Protein AF-A0A9D6N923-F1 (afdb_monomer)

Secondary structure (DSSP, 8-state):
------------------HHHHHHHHHHHHHHTT-HHHHHHHHHHHHHH--SHHHHHHHHHHHHHHHHHTT-HHHHHHHHHHHHHH-TT-HHHHHHHHHHHHHHHHHHHHHHHHHHHHHHHHHHTT-HHHHHHHHHHHHHHHHHTT--HHHHHHHHHHHHHHHHHTT-HHHHHHHHHHHHHH-TT-HHHHHHHHHHHHHHH-EEEEEETTEEEEEEEEEEEEETTEEEEEE--SSSSS-EEEEEEEPPTT--SGGGGTT-EEEEEE-EE--TTS--S---S-EEEEEEEEEEEEPSSTTEEEEEEEEEEEEESSS-EEEEEEEEEEEEEPP-PPPTT-PPP--

Sequence (343 aa):
MRVAWIILMLGLVAGCSAPPARELQEAKQDYASGDYERAASKARRALTRVEDVSQKQAAQELLADTYLKQNDYSNALTQYEELLRQEPDSRKYRSGVQQVRSALREAALREADAKLVQAESGFHAGDVGGATRLAQEALNVYQTNAAPPSKIASSQALIGQCYVDRQQFQEAEDQLRQALQNEPTNGAYQSALRNLQKIKQRRLHLEIEGHSYDIPVMRFGFSRRSVEVVASPTAGKLPYLGLRGTLPRDATGPASLENTTVALKGEPVAFGGASQKSEPTSVEGSLTLREIAPHGEAGFWDVQAEIVLKWSDGKVFREARGTLQGVADAPAESSPGDSPPRG

Nearest PDB structures (foldseek):
  3qky-assembly1_A  TM=6.730E-01  e=1.975E-05  Rhodothermus marinus DSM 4252
  3fwv-assembly2_B  TM=6.453E-01  e=3.768E-05  Homo sapiens
  5efr-assembly1_A  TM=5.627E-01  e=1.124E-04  Rhodothermus marinus
  6lys-assembly1_D  TM=5.712E-01  e=1.488E-03  Escherichia coli K-12
  8adg-assembly1_D  TM=6.295E-01  e=8.900E-03  Escherichia coli K-12

Structure (mmCIF, N/CA/C/O backbone):
data_AF-A0A9D6N923-F1
#
_entry.id   AF-A0A9D6N923-F1
#
loop_
_atom_site.group_PDB
_atom_site.id
_atom_site.type_symbol
_atom_site.label_atom_id
_atom_site.label_alt_id
_atom_site.label_comp_id
_atom_site.label_asym_id
_atom_site.label_entity_id
_atom_site.label_seq_id
_atom_site.pdbx_PDB_ins_code
_atom_site.Cartn_x
_atom_site.Cartn_y
_atom_site.Cartn_z
_atom_site.occupancy
_atom_site.B_iso_or_equiv
_atom_site.auth_seq_id
_atom_site.auth_comp_id
_atom_site.auth_asym_id
_atom_site.auth_atom_id
_atom_site.pdbx_PDB_model_num
ATOM 1 N N . MET A 1 1 ? 43.604 -11.231 -86.953 1.00 42.47 1 MET A N 1
ATOM 2 C CA . MET A 1 1 ? 43.963 -10.203 -85.952 1.00 42.47 1 MET A CA 1
ATOM 3 C C . MET A 1 1 ? 42.772 -10.020 -85.030 1.00 42.47 1 MET A C 1
ATOM 5 O O . MET A 1 1 ? 41.670 -9.823 -85.519 1.00 42.47 1 MET A O 1
ATOM 9 N N . ARG A 1 2 ? 42.980 -10.239 -83.729 1.00 43.06 2 ARG A N 1
ATOM 10 C CA . ARG A 1 2 ? 41.956 -10.251 -82.675 1.00 43.06 2 ARG A CA 1
ATOM 11 C C . ARG A 1 2 ? 41.645 -8.807 -82.263 1.00 43.06 2 ARG A C 1
ATOM 13 O O . ARG A 1 2 ? 42.569 -8.114 -81.856 1.00 43.06 2 ARG A O 1
ATOM 20 N N . VAL A 1 3 ? 40.386 -8.375 -82.344 1.00 46.00 3 VAL A N 1
ATOM 21 C CA . VAL A 1 3 ? 39.912 -7.131 -81.710 1.00 46.00 3 VAL A CA 1
ATOM 22 C C . VAL A 1 3 ? 38.966 -7.520 -80.584 1.00 46.00 3 VAL A C 1
ATOM 24 O O . VAL A 1 3 ? 38.077 -8.354 -80.750 1.00 46.00 3 VAL A O 1
ATOM 27 N N . ALA A 1 4 ? 39.292 -6.990 -79.414 1.00 49.97 4 ALA A N 1
ATOM 28 C CA . ALA A 1 4 ? 38.854 -7.424 -78.109 1.00 49.97 4 ALA A CA 1
ATOM 29 C C . ALA A 1 4 ? 37.435 -6.957 -77.776 1.00 49.97 4 ALA A C 1
ATOM 31 O O . ALA A 1 4 ? 37.050 -5.817 -78.022 1.00 49.97 4 ALA A O 1
ATOM 32 N N . TRP A 1 5 ? 36.704 -7.869 -77.148 1.00 46.00 5 TRP A N 1
ATOM 33 C CA . TRP A 1 5 ? 35.482 -7.630 -76.401 1.00 46.00 5 TRP A CA 1
ATOM 34 C C . TRP A 1 5 ? 35.780 -6.757 -75.176 1.00 46.00 5 TRP A C 1
ATOM 36 O O . TRP A 1 5 ? 36.531 -7.174 -74.297 1.00 46.00 5 TRP A O 1
ATOM 46 N N . ILE A 1 6 ? 35.166 -5.576 -75.086 1.00 58.66 6 ILE A N 1
ATOM 47 C CA . ILE A 1 6 ? 35.059 -4.828 -73.828 1.00 58.66 6 ILE A CA 1
ATOM 48 C C . ILE A 1 6 ? 33.696 -5.178 -73.232 1.00 58.66 6 ILE A C 1
ATOM 50 O O . ILE A 1 6 ? 32.664 -4.619 -73.593 1.00 58.66 6 ILE A O 1
ATOM 54 N N . ILE A 1 7 ? 33.708 -6.180 -72.355 1.00 53.97 7 ILE A N 1
ATOM 55 C CA . ILE A 1 7 ? 32.592 -6.520 -71.476 1.00 53.97 7 ILE A CA 1
ATOM 56 C C . ILE A 1 7 ? 32.570 -5.463 -70.370 1.00 53.97 7 ILE A C 1
ATOM 58 O O . ILE A 1 7 ? 33.459 -5.411 -69.521 1.00 53.97 7 ILE A O 1
ATOM 62 N N . LEU A 1 8 ? 31.551 -4.608 -70.412 1.00 52.38 8 LEU A N 1
ATOM 63 C CA . LEU A 1 8 ? 31.197 -3.658 -69.365 1.00 52.38 8 LEU A CA 1
ATOM 64 C C . LEU A 1 8 ? 30.688 -4.451 -68.147 1.00 52.38 8 LEU A C 1
ATOM 66 O O . LEU A 1 8 ? 29.505 -4.768 -68.039 1.00 52.38 8 LEU A O 1
ATOM 70 N N . MET A 1 9 ? 31.604 -4.840 -67.261 1.00 48.16 9 MET A N 1
ATOM 71 C CA . MET A 1 9 ? 31.284 -5.484 -65.988 1.00 48.16 9 MET A CA 1
ATOM 72 C C . MET A 1 9 ? 30.652 -4.458 -65.043 1.00 48.16 9 MET A C 1
ATOM 74 O O . MET A 1 9 ? 31.328 -3.604 -64.469 1.00 48.16 9 MET A O 1
ATOM 78 N N . LEU A 1 10 ? 29.333 -4.581 -64.889 1.00 51.94 10 LEU A N 1
ATOM 79 C CA . LEU A 1 10 ? 28.561 -4.091 -63.753 1.00 51.94 10 LEU A CA 1
ATOM 80 C C . LEU A 1 10 ? 29.188 -4.603 -62.443 1.00 51.94 10 LEU A C 1
ATOM 82 O O . LEU A 1 10 ? 28.955 -5.734 -62.024 1.00 51.94 10 LEU A O 1
ATOM 86 N N . GLY A 1 11 ? 29.954 -3.748 -61.772 1.00 42.84 11 GLY A N 1
ATOM 87 C CA . GLY A 1 11 ? 30.341 -3.930 -60.377 1.00 42.84 11 GLY A CA 1
ATOM 88 C C . GLY A 1 11 ? 29.246 -3.417 -59.446 1.00 42.84 11 GLY A C 1
ATOM 89 O O . GLY A 1 11 ? 29.419 -2.384 -58.806 1.00 42.84 11 GLY A O 1
ATOM 90 N N . LEU A 1 12 ? 28.115 -4.123 -59.371 1.00 46.69 12 LEU A N 1
ATOM 91 C CA . LEU A 1 12 ? 27.218 -4.030 -58.217 1.00 46.69 12 LEU A CA 1
ATOM 92 C C . LEU A 1 12 ? 27.984 -4.606 -57.024 1.00 46.69 12 LEU A C 1
ATOM 94 O O . LEU A 1 12 ? 27.948 -5.807 -56.761 1.00 46.69 12 LEU A O 1
ATOM 98 N N . VAL A 1 13 ? 28.722 -3.750 -56.316 1.00 45.78 13 VAL A N 1
ATOM 99 C CA . VAL A 1 13 ? 29.193 -4.067 -54.970 1.00 45.78 13 VAL A CA 1
ATOM 100 C C . VAL A 1 13 ? 27.932 -4.155 -54.120 1.00 45.78 13 VAL A C 1
ATOM 102 O O . VAL A 1 13 ? 27.429 -3.152 -53.620 1.00 45.78 13 VAL A O 1
ATOM 105 N N . ALA A 1 14 ? 27.376 -5.362 -54.007 1.00 44.78 14 ALA A N 1
ATOM 106 C CA . ALA A 1 14 ? 26.505 -5.706 -52.902 1.00 44.78 14 ALA A CA 1
ATOM 107 C C . ALA A 1 14 ? 27.338 -5.462 -51.644 1.00 44.78 14 ALA A C 1
ATOM 109 O O . ALA A 1 14 ? 28.195 -6.266 -51.281 1.00 44.78 14 ALA A O 1
ATOM 110 N N . GLY A 1 15 ? 27.175 -4.273 -51.065 1.00 45.09 15 GLY A N 1
ATOM 111 C CA . GLY A 1 15 ? 27.840 -3.886 -49.840 1.00 45.09 15 GLY A CA 1
ATOM 112 C C . GLY A 1 15 ? 27.455 -4.895 -48.776 1.00 45.09 15 GLY A C 1
ATOM 113 O O . GLY A 1 15 ? 26.329 -4.877 -48.282 1.00 45.09 15 GLY A O 1
ATOM 114 N N . 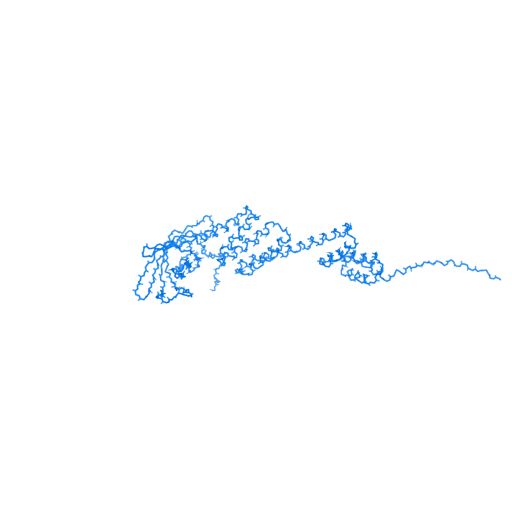CYS A 1 16 ? 28.379 -5.795 -48.447 1.00 48.56 16 CYS A N 1
ATOM 115 C CA . CYS A 1 16 ? 28.333 -6.565 -47.220 1.00 48.56 16 CYS A CA 1
ATOM 116 C C . CYS A 1 16 ? 28.318 -5.549 -46.078 1.00 48.56 16 CYS A C 1
ATOM 118 O O . CYS A 1 16 ? 29.367 -5.090 -45.633 1.00 48.56 16 CYS A O 1
ATOM 120 N N . SER A 1 17 ? 27.127 -5.144 -45.638 1.00 55.81 17 SER A N 1
ATOM 121 C CA . SER A 1 17 ? 26.972 -4.411 -44.390 1.00 55.81 17 SER A CA 1
ATOM 122 C C . SER A 1 17 ? 27.691 -5.222 -43.319 1.00 55.81 17 SER A C 1
ATOM 124 O O . SER A 1 17 ? 27.419 -6.422 -43.191 1.00 55.81 17 SER A O 1
ATOM 126 N N . ALA A 1 18 ? 28.623 -4.597 -42.599 1.00 62.09 18 ALA A N 1
ATOM 127 C CA . ALA A 1 18 ? 29.368 -5.257 -41.538 1.00 62.09 18 ALA A CA 1
ATOM 128 C C . ALA A 1 18 ? 28.393 -6.025 -40.615 1.00 62.09 18 ALA A C 1
ATOM 130 O O . ALA A 1 18 ? 27.305 -5.508 -40.334 1.00 62.09 18 ALA A O 1
ATOM 131 N N . PRO A 1 19 ? 28.744 -7.238 -40.143 1.00 73.62 19 PRO A N 1
ATOM 132 C CA . PRO A 1 19 ? 27.844 -8.089 -39.357 1.00 73.62 19 PRO A CA 1
ATOM 133 C C . PRO A 1 19 ? 27.075 -7.368 -38.226 1.00 73.62 19 PRO A C 1
ATOM 135 O O . PRO A 1 19 ? 25.877 -7.623 -38.094 1.00 73.62 19 PRO A O 1
ATOM 138 N N . PRO A 1 20 ? 27.675 -6.416 -37.475 1.00 76.38 20 PRO A N 1
ATOM 139 C CA . PRO A 1 20 ? 26.972 -5.690 -36.412 1.00 76.38 20 PRO A CA 1
ATOM 140 C C . PRO A 1 20 ? 25.856 -4.755 -36.917 1.00 76.38 20 PRO A C 1
ATOM 142 O O . PRO A 1 20 ? 24.806 -4.640 -36.286 1.00 76.38 20 PRO A O 1
ATOM 145 N N . ALA A 1 21 ? 26.035 -4.122 -38.083 1.00 83.00 21 ALA A N 1
ATOM 146 C CA . ALA A 1 21 ? 25.036 -3.223 -38.670 1.00 83.00 21 ALA A CA 1
ATOM 147 C C . ALA A 1 21 ? 23.792 -3.989 -39.148 1.00 83.00 21 ALA A C 1
ATOM 149 O O . ALA A 1 21 ? 22.665 -3.500 -39.040 1.00 83.00 21 ALA A O 1
ATOM 150 N N . ARG A 1 22 ? 23.991 -5.222 -39.630 1.00 89.25 22 ARG A N 1
ATOM 151 C CA . ARG A 1 22 ? 22.895 -6.123 -39.997 1.00 89.25 22 ARG A CA 1
ATOM 152 C C . ARG A 1 22 ? 22.084 -6.546 -38.772 1.00 89.25 22 ARG A C 1
ATOM 154 O O . ARG A 1 22 ? 20.861 -6.491 -38.827 1.00 89.25 22 ARG A O 1
ATOM 161 N N . GLU A 1 23 ? 22.739 -6.909 -37.667 1.00 91.69 23 GLU A N 1
ATOM 162 C CA . GLU A 1 23 ? 22.042 -7.281 -36.424 1.00 91.69 23 GLU A CA 1
ATOM 163 C C . GLU A 1 23 ? 21.175 -6.133 -35.887 1.00 91.69 23 GLU A C 1
ATOM 165 O O . GLU A 1 23 ? 20.037 -6.366 -35.480 1.00 91.69 23 GLU A O 1
ATOM 170 N N . LEU A 1 24 ? 21.667 -4.890 -35.947 1.00 94.44 24 LEU A N 1
ATOM 171 C CA . LEU A 1 24 ? 20.881 -3.715 -35.564 1.00 94.44 24 LEU A CA 1
ATOM 172 C C . LEU A 1 24 ? 19.671 -3.500 -36.486 1.00 94.44 24 LEU A C 1
ATOM 174 O O . LEU A 1 24 ? 18.581 -3.186 -36.012 1.00 94.44 24 LEU A O 1
ATOM 178 N N . GLN A 1 25 ? 19.831 -3.681 -37.797 1.00 94.69 25 GLN A N 1
ATOM 179 C CA . GLN A 1 25 ? 18.717 -3.546 -38.736 1.00 94.69 25 GLN A CA 1
ATOM 180 C C . GLN A 1 25 ? 17.650 -4.624 -38.514 1.00 94.69 25 GLN A C 1
ATOM 182 O O . GLN A 1 25 ? 16.456 -4.326 -38.513 1.00 94.69 25 GLN A O 1
ATOM 187 N N . GLU A 1 26 ? 18.071 -5.864 -38.278 1.00 95.50 26 GLU A N 1
ATOM 188 C CA . GLU A 1 26 ? 17.169 -6.962 -37.938 1.00 95.50 26 GLU A CA 1
ATOM 189 C C . GLU A 1 26 ? 16.465 -6.723 -36.591 1.00 95.50 26 GLU A C 1
ATOM 191 O O . GLU A 1 26 ? 15.292 -7.060 -36.454 1.00 95.50 26 GLU A O 1
ATOM 196 N N . ALA A 1 27 ? 17.136 -6.108 -35.610 1.00 97.00 27 ALA A N 1
ATOM 197 C CA . ALA A 1 27 ? 16.505 -5.705 -34.354 1.00 97.00 27 ALA A CA 1
ATOM 198 C C . ALA A 1 27 ? 15.397 -4.662 -34.580 1.00 97.00 27 ALA A C 1
ATOM 200 O O . ALA A 1 27 ? 14.325 -4.764 -33.989 1.00 97.00 27 ALA A O 1
ATOM 201 N N . LYS A 1 28 ? 15.629 -3.677 -35.462 1.00 97.31 28 LYS A N 1
ATOM 202 C CA . LYS A 1 28 ? 14.621 -2.662 -35.823 1.00 97.31 28 LYS A CA 1
ATOM 203 C C . LYS A 1 28 ? 13.409 -3.283 -36.514 1.00 97.31 28 LYS A C 1
ATOM 205 O O . LYS A 1 28 ? 12.285 -2.860 -36.264 1.00 97.31 28 LYS A O 1
ATOM 210 N N . GLN A 1 29 ? 13.633 -4.275 -37.376 1.00 97.81 29 GLN A N 1
ATOM 211 C CA . GLN A 1 29 ? 12.554 -5.015 -38.035 1.00 97.81 29 GLN A CA 1
ATOM 212 C C . GLN A 1 29 ? 11.714 -5.794 -37.025 1.00 97.81 29 GLN A C 1
ATOM 214 O O . GLN A 1 29 ? 10.491 -5.669 -37.035 1.00 97.81 29 GLN A O 1
ATOM 219 N N . ASP A 1 30 ? 12.363 -6.533 -36.122 1.00 98.12 30 ASP A N 1
ATOM 220 C CA . ASP A 1 30 ? 11.667 -7.270 -35.068 1.00 98.12 30 ASP A CA 1
ATOM 221 C C . ASP A 1 30 ? 10.855 -6.308 -34.181 1.00 98.12 30 ASP A C 1
ATOM 223 O O . ASP A 1 30 ? 9.668 -6.540 -33.955 1.00 98.12 30 ASP A O 1
ATOM 227 N N . TYR A 1 31 ? 11.436 -5.167 -33.789 1.00 98.19 31 TYR A N 1
ATOM 228 C CA . TYR A 1 31 ? 10.741 -4.126 -33.024 1.00 98.19 31 TYR A CA 1
ATOM 229 C C . TYR A 1 31 ? 9.498 -3.600 -33.752 1.00 98.19 31 TYR A C 1
ATOM 231 O O . TYR A 1 31 ? 8.422 -3.509 -33.162 1.00 98.19 31 TYR A O 1
ATOM 239 N N . ALA A 1 32 ? 9.626 -3.287 -35.045 1.00 97.81 32 ALA A N 1
ATOM 240 C CA . ALA A 1 32 ? 8.516 -2.807 -35.865 1.00 97.81 32 ALA A CA 1
ATOM 241 C C . ALA A 1 32 ? 7.410 -3.863 -36.033 1.00 97.81 32 ALA A C 1
ATOM 243 O O . ALA A 1 32 ? 6.238 -3.510 -36.137 1.00 97.81 32 ALA A O 1
ATOM 244 N N . SER A 1 33 ? 7.772 -5.149 -36.027 1.00 97.50 33 SER A N 1
ATOM 245 C CA . SER A 1 33 ? 6.818 -6.264 -36.061 1.00 97.50 33 SER A CA 1
ATOM 246 C C . SER A 1 33 ? 6.165 -6.579 -34.707 1.00 97.50 33 SER A C 1
ATOM 248 O O . SER A 1 33 ? 5.266 -7.413 -34.651 1.00 97.50 33 SER A O 1
ATOM 250 N N . GLY A 1 34 ? 6.591 -5.916 -33.624 1.00 97.56 34 GLY A N 1
ATOM 251 C CA . GLY A 1 34 ? 6.113 -6.162 -32.259 1.00 97.56 34 GLY A CA 1
ATOM 252 C C . GLY A 1 34 ? 6.808 -7.323 -31.539 1.00 97.56 34 GLY A C 1
ATOM 253 O O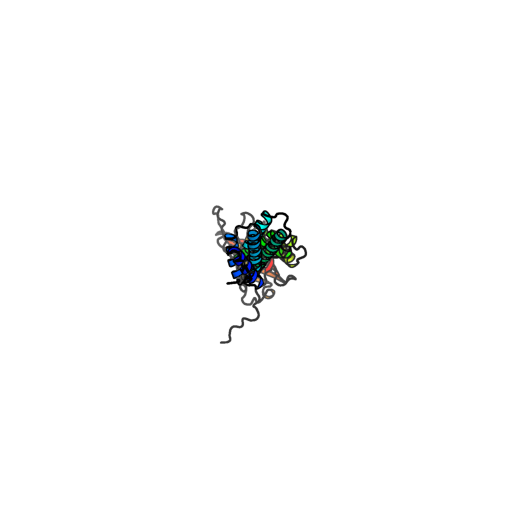 . GLY A 1 34 ? 6.467 -7.622 -30.396 1.00 97.56 34 GLY A O 1
ATOM 254 N N . ASP A 1 35 ? 7.799 -7.960 -32.165 1.00 97.81 35 ASP A N 1
ATOM 255 C CA . ASP A 1 35 ? 8.593 -9.035 -31.568 1.00 97.81 35 ASP A CA 1
ATOM 256 C C . ASP A 1 35 ? 9.704 -8.449 -30.683 1.00 97.81 35 ASP A C 1
ATOM 258 O O . ASP A 1 35 ? 10.895 -8.419 -31.016 1.00 97.81 35 ASP A O 1
ATOM 262 N N . TYR A 1 36 ? 9.284 -7.900 -29.544 1.00 98.00 36 TYR A N 1
ATOM 263 C CA . TYR A 1 36 ? 10.170 -7.167 -28.646 1.00 98.00 36 TYR A CA 1
ATOM 264 C C . TYR A 1 36 ? 11.234 -8.063 -27.995 1.00 98.00 36 TYR A C 1
ATOM 266 O O . TYR A 1 36 ? 12.344 -7.605 -27.727 1.00 98.00 36 TYR A O 1
ATOM 274 N N . GLU A 1 37 ? 10.965 -9.355 -27.794 1.00 97.12 37 GLU A N 1
ATOM 275 C CA . GLU A 1 37 ? 11.973 -10.274 -27.252 1.00 97.12 37 GLU A CA 1
ATOM 276 C C . GLU A 1 37 ? 13.146 -10.473 -28.212 1.00 97.12 37 GLU A C 1
ATOM 278 O O . GLU A 1 37 ? 14.315 -10.327 -27.817 1.00 97.12 37 GLU A O 1
ATOM 283 N N . ARG A 1 38 ? 12.862 -10.759 -29.491 1.00 97.31 38 ARG A N 1
ATOM 284 C CA . ARG A 1 38 ? 13.924 -10.913 -30.489 1.00 97.31 38 ARG A CA 1
ATOM 285 C C . ARG A 1 38 ? 14.610 -9.584 -30.777 1.00 97.31 38 ARG A C 1
ATOM 287 O O . ARG A 1 38 ? 15.843 -9.572 -30.874 1.00 97.31 38 ARG A O 1
ATOM 294 N N . ALA A 1 39 ? 13.861 -8.480 -30.799 1.00 98.12 39 ALA A N 1
ATOM 295 C CA . ALA A 1 39 ? 14.417 -7.138 -30.924 1.00 98.12 39 ALA A CA 1
ATOM 296 C C . ALA A 1 39 ? 15.440 -6.842 -29.815 1.00 98.12 39 ALA A C 1
ATOM 298 O O . ALA A 1 39 ? 16.583 -6.503 -30.120 1.00 98.12 39 ALA A O 1
ATOM 299 N N . ALA A 1 40 ? 15.094 -7.068 -28.541 1.00 97.19 40 ALA A N 1
ATOM 300 C CA . ALA A 1 40 ? 15.994 -6.834 -27.408 1.00 97.19 40 ALA A CA 1
ATOM 301 C C . ALA A 1 40 ? 17.225 -7.751 -27.457 1.00 97.19 40 ALA A C 1
ATOM 303 O O . ALA A 1 40 ? 18.351 -7.333 -27.178 1.00 97.19 40 ALA A O 1
ATOM 304 N N . SER A 1 41 ? 17.035 -9.021 -27.826 1.00 96.69 41 SER A N 1
ATOM 305 C CA . SER A 1 41 ? 18.126 -9.987 -27.998 1.00 96.69 41 SER A CA 1
ATOM 306 C C . SER A 1 41 ? 19.122 -9.546 -29.079 1.00 96.69 41 SER A C 1
ATOM 308 O O . SER A 1 41 ? 20.333 -9.540 -28.839 1.00 96.69 41 SER A O 1
ATOM 310 N N . LYS A 1 42 ? 18.632 -9.132 -30.255 1.00 96.56 42 LYS A N 1
ATOM 311 C CA . LYS A 1 42 ? 19.467 -8.642 -31.363 1.00 96.56 42 LYS A CA 1
ATOM 312 C C . LYS A 1 42 ? 20.117 -7.293 -31.047 1.00 96.56 42 LYS A C 1
ATOM 314 O O . LYS A 1 42 ? 21.312 -7.147 -31.286 1.00 96.56 42 LYS A O 1
ATOM 319 N N . ALA A 1 43 ? 19.386 -6.350 -30.450 1.00 96.06 43 ALA A N 1
ATOM 320 C CA . ALA A 1 43 ? 19.916 -5.042 -30.061 1.00 96.06 43 ALA A CA 1
ATOM 321 C C . ALA A 1 43 ? 21.055 -5.166 -29.033 1.00 96.06 43 ALA A C 1
ATOM 323 O O . ALA A 1 43 ? 22.091 -4.526 -29.195 1.00 96.06 43 ALA A O 1
ATOM 324 N N . ARG A 1 44 ? 20.932 -6.062 -28.038 1.00 95.81 44 ARG A N 1
ATOM 325 C CA . ARG A 1 44 ? 22.021 -6.370 -27.087 1.00 95.81 44 ARG A CA 1
ATOM 326 C C . ARG A 1 44 ? 23.268 -6.927 -27.772 1.00 95.81 44 ARG A C 1
ATOM 328 O O . ARG A 1 44 ? 24.373 -6.524 -27.425 1.00 95.81 44 ARG A O 1
ATOM 335 N N . ARG A 1 45 ? 23.113 -7.837 -28.743 1.00 94.38 45 ARG A N 1
ATOM 336 C CA . ARG A 1 45 ? 24.254 -8.366 -29.517 1.00 94.38 45 ARG A CA 1
ATOM 337 C C . ARG A 1 45 ? 24.904 -7.301 -30.393 1.00 94.38 45 ARG A C 1
ATOM 339 O O . ARG A 1 45 ? 26.126 -7.241 -30.454 1.00 94.38 45 ARG A O 1
ATOM 346 N N . ALA A 1 46 ? 24.103 -6.443 -31.022 1.00 92.88 46 ALA A N 1
ATOM 347 C CA . ALA A 1 46 ? 24.625 -5.321 -31.788 1.00 92.88 46 ALA A CA 1
ATOM 348 C C . ALA A 1 46 ? 25.439 -4.381 -30.882 1.00 92.88 46 ALA A C 1
ATOM 350 O O . ALA A 1 46 ? 26.566 -4.028 -31.219 1.00 92.88 46 ALA A O 1
ATOM 351 N N . LEU A 1 47 ? 24.930 -4.061 -29.687 1.00 93.06 47 LEU A N 1
ATOM 352 C CA . LEU A 1 47 ? 25.587 -3.160 -28.737 1.00 93.06 47 LEU A CA 1
ATOM 353 C C . LEU A 1 47 ? 26.984 -3.635 -28.290 1.00 93.06 47 LEU A C 1
ATOM 355 O O . LEU A 1 47 ? 27.844 -2.804 -28.009 1.00 93.06 47 LEU A O 1
ATOM 359 N N . THR A 1 48 ? 27.227 -4.950 -28.228 1.00 91.50 48 THR A N 1
ATOM 360 C CA . THR A 1 48 ? 28.537 -5.508 -27.836 1.00 91.50 48 THR A CA 1
ATOM 361 C C . THR A 1 48 ? 29.539 -5.612 -28.983 1.00 91.50 48 THR A C 1
ATOM 363 O O . THR A 1 48 ? 30.723 -5.814 -28.727 1.00 91.50 48 THR A O 1
ATOM 366 N N . ARG A 1 49 ? 29.087 -5.500 -30.237 1.00 89.62 49 ARG A N 1
ATOM 367 C CA . ARG A 1 49 ? 29.901 -5.748 -31.441 1.00 89.62 49 ARG A CA 1
ATOM 368 C C . ARG A 1 49 ? 30.116 -4.516 -32.309 1.00 89.62 49 ARG A C 1
ATOM 370 O O . ARG A 1 49 ? 31.000 -4.515 -33.158 1.00 89.62 49 ARG A O 1
ATOM 377 N N . VAL A 1 50 ? 29.274 -3.504 -32.149 1.00 88.44 50 VAL A N 1
ATOM 378 C CA . VAL A 1 50 ? 29.411 -2.225 -32.834 1.00 88.44 50 VAL A CA 1
ATOM 379 C C . VAL A 1 50 ? 30.509 -1.403 -32.154 1.00 88.44 50 VAL A C 1
ATOM 381 O O . VAL A 1 50 ? 30.433 -1.122 -30.959 1.00 88.44 50 VAL A O 1
ATOM 384 N N . GLU A 1 51 ? 31.503 -0.980 -32.934 1.00 85.94 51 GLU A N 1
ATOM 385 C CA . GLU A 1 51 ? 32.562 -0.064 -32.482 1.00 85.94 51 GLU A CA 1
ATOM 386 C C . GLU A 1 51 ? 32.208 1.409 -32.737 1.00 85.94 51 GLU A C 1
ATOM 388 O O . GLU A 1 51 ? 32.657 2.295 -32.012 1.00 85.94 51 GLU A O 1
ATOM 393 N N . ASP A 1 52 ? 31.372 1.672 -33.745 1.00 89.19 52 ASP A N 1
ATOM 394 C CA . ASP A 1 52 ? 30.938 3.021 -34.096 1.00 89.19 52 ASP A CA 1
ATOM 395 C C . ASP A 1 52 ? 30.015 3.611 -33.019 1.00 89.19 52 ASP A C 1
ATOM 397 O O . ASP A 1 52 ? 28.992 3.026 -32.653 1.00 89.19 52 ASP A O 1
ATOM 401 N N . VAL A 1 53 ? 30.363 4.800 -32.525 1.00 88.94 53 VAL A N 1
ATOM 402 C CA . VAL A 1 53 ? 29.649 5.456 -31.420 1.00 88.94 53 VAL A CA 1
ATOM 403 C C . VAL A 1 53 ? 28.188 5.727 -31.784 1.00 88.94 53 VAL A C 1
ATOM 405 O O . VAL A 1 53 ? 27.304 5.472 -30.968 1.00 88.94 53 VAL A O 1
ATOM 408 N N . SER A 1 54 ? 27.914 6.171 -33.014 1.00 88.88 54 SER A N 1
ATOM 409 C CA . SER A 1 54 ? 26.554 6.499 -33.453 1.00 88.88 54 SER A CA 1
ATOM 410 C C . SER A 1 54 ? 25.678 5.250 -33.555 1.00 88.88 54 SER A C 1
ATOM 412 O O . SER A 1 54 ? 24.543 5.229 -33.076 1.00 88.88 54 SER A O 1
ATOM 414 N N . GLN A 1 55 ? 26.209 4.162 -34.112 1.00 90.12 55 GLN A N 1
ATOM 415 C CA . GLN A 1 55 ? 25.505 2.882 -34.159 1.00 90.12 55 GLN A CA 1
ATOM 416 C C . GLN A 1 55 ? 25.318 2.273 -32.762 1.00 90.12 55 GLN A C 1
ATOM 418 O O . GLN A 1 55 ? 24.283 1.655 -32.507 1.00 90.12 55 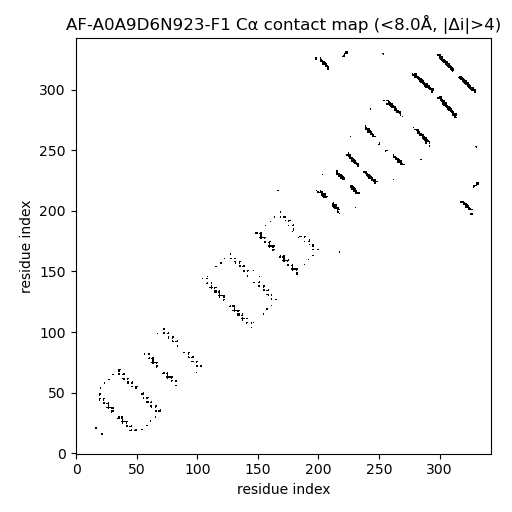GLN A O 1
ATOM 423 N N . LYS A 1 56 ? 26.278 2.462 -31.846 1.00 92.19 56 LYS A N 1
ATOM 424 C CA . LYS A 1 56 ? 26.172 2.004 -30.456 1.00 92.19 56 LYS A CA 1
ATOM 425 C C . LYS A 1 56 ? 25.046 2.739 -29.730 1.00 92.19 56 LYS A C 1
ATOM 427 O O . LYS A 1 56 ? 24.212 2.091 -29.104 1.00 92.19 56 LYS A O 1
ATOM 432 N N . GLN A 1 57 ? 24.959 4.058 -29.898 1.00 93.50 57 GLN A N 1
ATOM 433 C CA . GLN A 1 57 ? 23.843 4.863 -29.395 1.00 93.50 57 GLN A CA 1
ATOM 434 C C . GLN A 1 57 ? 22.505 4.423 -30.001 1.00 93.50 57 GLN A C 1
ATOM 436 O O . GLN A 1 57 ? 21.543 4.220 -29.268 1.00 93.50 57 GLN A O 1
ATOM 441 N N . ALA A 1 58 ? 22.444 4.183 -31.315 1.00 94.00 58 ALA A N 1
ATOM 442 C CA . ALA A 1 58 ? 21.223 3.715 -31.974 1.00 94.00 58 ALA A CA 1
ATOM 443 C C . ALA A 1 58 ? 20.777 2.320 -31.492 1.00 94.00 58 ALA A C 1
ATOM 445 O O . ALA A 1 58 ? 19.580 2.064 -31.359 1.00 94.00 58 ALA A O 1
ATOM 446 N N . ALA A 1 59 ? 21.721 1.412 -31.225 1.00 95.69 59 ALA A N 1
ATOM 447 C CA . ALA A 1 59 ? 21.430 0.106 -30.639 1.00 95.69 59 ALA A CA 1
ATOM 448 C C . ALA A 1 59 ? 20.944 0.227 -29.189 1.00 95.69 59 ALA A C 1
ATOM 450 O O . ALA A 1 59 ? 20.005 -0.465 -28.798 1.00 95.69 59 ALA A O 1
ATOM 451 N N . GLN A 1 60 ? 21.555 1.122 -28.411 1.00 96.62 60 GLN A N 1
ATOM 452 C CA . GLN A 1 60 ? 21.182 1.392 -27.028 1.00 96.62 60 GLN A CA 1
ATOM 453 C C . GLN A 1 60 ? 19.788 2.023 -26.923 1.00 96.62 60 GLN A C 1
ATOM 455 O O . GLN A 1 60 ? 18.986 1.613 -26.087 1.00 96.62 60 GLN A O 1
ATOM 460 N N . GLU A 1 61 ? 19.475 2.967 -27.808 1.00 97.12 61 GLU A N 1
ATOM 461 C CA . GLU A 1 61 ? 18.154 3.585 -27.913 1.00 97.12 61 GLU A CA 1
ATOM 462 C C . GLU A 1 61 ? 17.086 2.549 -28.255 1.00 97.12 61 GLU A C 1
ATOM 464 O O . GLU A 1 61 ? 16.096 2.426 -27.537 1.00 97.12 61 GLU A O 1
ATOM 469 N N . LEU A 1 62 ? 17.316 1.751 -29.302 1.00 97.75 62 LEU A N 1
ATOM 470 C CA . LEU A 1 62 ? 16.386 0.693 -29.682 1.00 97.75 62 LEU A CA 1
ATOM 471 C C . LEU A 1 62 ? 16.162 -0.290 -28.528 1.00 97.75 62 LEU A C 1
ATOM 473 O O . LEU A 1 62 ? 15.042 -0.745 -28.312 1.00 97.75 62 LEU A O 1
ATOM 477 N N . LEU A 1 63 ? 17.214 -0.615 -27.775 1.00 97.88 63 LEU A N 1
ATOM 478 C CA . LEU A 1 63 ? 17.114 -1.484 -26.611 1.00 97.88 63 LEU A CA 1
ATOM 479 C C . LEU A 1 63 ? 16.268 -0.849 -25.493 1.00 97.88 63 LEU A C 1
ATOM 481 O O . LEU A 1 63 ? 15.416 -1.535 -24.930 1.00 97.88 63 LEU A O 1
ATOM 485 N N . ALA A 1 64 ? 16.447 0.446 -25.215 1.00 97.88 64 ALA A N 1
ATOM 486 C CA . ALA A 1 64 ? 15.639 1.196 -24.250 1.00 97.88 64 ALA A CA 1
ATOM 487 C C . ALA A 1 64 ? 14.149 1.203 -24.635 1.00 97.88 64 ALA A C 1
ATOM 489 O O . ALA A 1 64 ? 13.293 0.835 -23.827 1.00 97.88 64 ALA A O 1
ATOM 490 N N . ASP A 1 65 ? 13.855 1.539 -25.894 1.00 97.88 65 ASP A N 1
ATOM 491 C CA . ASP A 1 65 ? 12.502 1.545 -26.455 1.00 97.88 65 ASP A CA 1
ATOM 492 C C . ASP A 1 65 ? 11.864 0.150 -26.387 1.00 97.88 65 ASP A C 1
ATOM 494 O O . ASP A 1 65 ? 10.671 0.008 -26.108 1.00 97.88 65 ASP A O 1
ATOM 498 N N . THR A 1 66 ? 12.654 -0.896 -26.644 1.00 98.19 66 THR A N 1
ATOM 499 C CA . THR A 1 66 ? 12.188 -2.285 -26.601 1.00 98.19 66 THR A CA 1
ATOM 500 C C . THR A 1 66 ? 11.832 -2.704 -25.180 1.00 98.19 66 THR A C 1
ATOM 502 O O . THR A 1 66 ? 10.738 -3.221 -24.961 1.00 98.19 66 THR A O 1
ATOM 505 N N . TYR A 1 67 ? 12.696 -2.424 -24.200 1.00 98.19 67 TYR A N 1
ATOM 506 C CA . TYR A 1 67 ? 12.401 -2.709 -22.795 1.00 98.19 67 TYR A CA 1
ATOM 507 C C . TYR A 1 67 ? 11.150 -1.980 -22.309 1.00 98.19 67 TYR A C 1
ATOM 509 O O . TYR A 1 67 ? 10.309 -2.573 -21.634 1.00 98.19 67 TYR A O 1
ATOM 517 N N . LEU A 1 68 ? 10.971 -0.722 -22.720 1.00 96.44 68 LEU A N 1
ATOM 518 C CA . LEU A 1 68 ? 9.769 0.039 -22.400 1.00 96.44 68 LEU A CA 1
ATOM 519 C C . LEU A 1 68 ? 8.504 -0.646 -22.941 1.00 96.44 68 LEU A C 1
ATOM 521 O O . LEU A 1 68 ? 7.510 -0.744 -22.225 1.00 96.44 68 LEU A O 1
ATOM 525 N N . LYS A 1 69 ? 8.537 -1.174 -24.172 1.00 96.94 69 LYS A N 1
ATOM 526 C CA . LYS A 1 69 ? 7.413 -1.929 -24.758 1.00 96.94 69 LYS A CA 1
ATOM 527 C C . LYS A 1 69 ? 7.151 -3.272 -24.076 1.00 96.94 69 LYS A C 1
ATOM 529 O O . LYS A 1 69 ? 6.015 -3.737 -24.084 1.00 96.94 69 LYS A O 1
ATOM 534 N N . GLN A 1 70 ? 8.167 -3.865 -23.458 1.00 96.56 70 GLN A N 1
ATOM 535 C CA . GLN A 1 70 ? 8.044 -5.088 -22.661 1.00 96.56 70 GLN A CA 1
ATOM 536 C C . GLN A 1 70 ? 7.566 -4.831 -21.223 1.00 96.56 70 GLN A C 1
ATOM 538 O O . GLN A 1 70 ? 7.386 -5.784 -20.470 1.00 96.56 70 GLN A O 1
ATOM 543 N N . ASN A 1 71 ? 7.343 -3.569 -20.835 1.00 95.44 71 ASN A N 1
ATOM 544 C CA . ASN A 1 71 ? 7.129 -3.138 -19.448 1.00 95.44 71 ASN A CA 1
ATOM 545 C C . ASN A 1 71 ? 8.317 -3.441 -18.514 1.00 95.44 71 ASN A C 1
ATOM 547 O O . ASN A 1 71 ? 8.171 -3.418 -17.292 1.00 95.44 71 ASN A O 1
ATOM 551 N N . ASP A 1 72 ? 9.505 -3.689 -19.070 1.00 96.38 72 ASP A N 1
ATOM 552 C CA . ASP A 1 72 ? 10.747 -3.843 -18.315 1.00 96.38 72 ASP A CA 1
ATOM 553 C C . ASP A 1 72 ? 11.326 -2.458 -18.006 1.00 96.38 72 ASP A C 1
ATOM 555 O O . ASP A 1 72 ? 12.328 -1.995 -18.560 1.00 96.38 72 ASP A O 1
ATOM 559 N N . TYR A 1 73 ? 10.609 -1.734 -17.151 1.00 96.31 73 TYR A N 1
ATOM 560 C CA . TYR A 1 73 ? 10.887 -0.330 -16.895 1.00 96.31 73 TYR A CA 1
ATOM 561 C C . TYR A 1 73 ? 12.235 -0.100 -16.209 1.00 96.31 73 TYR A C 1
ATOM 563 O O . TYR A 1 73 ? 12.843 0.948 -16.414 1.00 96.31 73 TYR A O 1
ATOM 571 N N . SER A 1 74 ? 12.719 -1.061 -15.414 1.00 95.62 74 SER A N 1
ATOM 572 C CA . SER A 1 74 ? 14.021 -0.941 -14.752 1.00 95.62 74 SER A CA 1
ATOM 573 C C . SER A 1 74 ? 15.145 -0.921 -15.786 1.00 95.62 74 SER A C 1
ATOM 575 O O . SER A 1 74 ? 15.942 0.017 -15.787 1.00 95.62 74 SER A O 1
ATOM 577 N N . ASN A 1 75 ? 15.156 -1.883 -16.717 1.00 96.62 75 ASN A N 1
ATOM 578 C CA . ASN A 1 75 ? 16.161 -1.922 -17.773 1.00 96.62 75 ASN A CA 1
ATOM 579 C C . ASN A 1 75 ? 15.997 -0.759 -18.762 1.00 96.62 75 ASN A C 1
ATOM 581 O O . ASN A 1 75 ? 16.995 -0.165 -19.171 1.00 96.62 75 ASN A O 1
ATOM 585 N N . ALA A 1 76 ? 14.762 -0.376 -19.106 1.00 98.12 76 ALA A N 1
ATOM 586 C CA . ALA A 1 76 ? 14.503 0.793 -19.948 1.00 98.12 76 ALA A CA 1
ATOM 587 C C . ALA A 1 76 ? 15.081 2.080 -19.333 1.00 98.12 76 ALA A C 1
ATOM 589 O O . ALA A 1 76 ? 15.761 2.842 -20.023 1.00 98.12 76 ALA A O 1
ATOM 590 N N . LEU A 1 77 ? 14.855 2.303 -18.031 1.00 97.94 77 LEU A N 1
ATOM 591 C CA . LEU A 1 77 ? 15.344 3.485 -17.325 1.00 97.94 77 LEU A CA 1
ATOM 592 C C . LEU A 1 77 ? 16.870 3.546 -17.348 1.00 97.94 77 LEU A C 1
ATOM 594 O O . LEU A 1 77 ? 17.419 4.589 -17.693 1.00 97.94 77 LEU A O 1
ATOM 598 N N . THR A 1 78 ? 17.546 2.430 -17.056 1.00 97.62 78 THR A N 1
ATOM 599 C CA . THR A 1 78 ? 19.012 2.352 -17.108 1.00 97.62 78 THR A CA 1
ATOM 600 C C . THR A 1 78 ? 19.545 2.769 -18.477 1.00 97.62 78 THR A C 1
ATOM 602 O O . THR A 1 78 ? 20.448 3.601 -18.553 1.00 97.62 78 THR A O 1
ATOM 605 N N . GLN A 1 79 ? 18.961 2.252 -19.564 1.00 97.88 79 GLN A N 1
ATOM 606 C CA . GLN A 1 79 ? 19.425 2.580 -20.915 1.00 97.88 79 GLN A CA 1
ATOM 607 C C . GLN A 1 79 ? 19.172 4.050 -21.282 1.00 97.88 79 GLN A C 1
ATOM 609 O O . GLN A 1 79 ? 20.071 4.710 -21.804 1.00 97.88 79 GLN A O 1
ATOM 614 N N . TYR A 1 80 ? 17.993 4.602 -20.978 1.00 98.31 80 TYR A N 1
ATOM 615 C CA . TYR A 1 80 ? 17.730 6.019 -21.251 1.00 98.31 80 TYR A CA 1
ATOM 616 C C . TYR A 1 80 ? 18.562 6.966 -20.381 1.00 98.31 80 TYR A C 1
ATOM 618 O O . TYR A 1 80 ? 18.958 8.023 -20.864 1.00 98.31 80 TYR A O 1
ATOM 626 N N . GLU A 1 81 ? 18.844 6.625 -19.122 1.00 97.75 81 GLU A N 1
ATOM 627 C CA . GLU A 1 81 ? 19.698 7.442 -18.252 1.00 97.75 81 GLU A CA 1
ATOM 628 C C . GLU A 1 81 ? 21.157 7.437 -18.722 1.00 97.75 81 GLU A C 1
ATOM 630 O O . GLU A 1 81 ? 21.829 8.466 -18.653 1.00 97.75 81 GLU A O 1
ATOM 635 N N . GLU A 1 82 ? 21.649 6.315 -19.251 1.00 96.62 82 GLU A N 1
ATOM 636 C CA . GLU A 1 82 ? 22.960 6.257 -19.897 1.00 96.62 82 GLU A CA 1
ATOM 637 C C . GLU A 1 82 ? 23.018 7.108 -21.170 1.00 96.62 82 GLU A C 1
ATOM 639 O O . GLU A 1 82 ? 23.962 7.885 -21.328 1.00 96.62 82 GLU A O 1
ATOM 644 N N . LEU A 1 83 ? 22.006 7.023 -22.038 1.00 97.00 83 LEU A N 1
ATOM 645 C CA . LEU A 1 83 ? 21.895 7.870 -23.232 1.00 97.00 83 LEU A CA 1
ATOM 646 C C . LEU A 1 83 ? 21.805 9.356 -22.867 1.00 97.00 83 LEU A C 1
ATOM 648 O O . LEU A 1 83 ? 22.474 10.194 -23.468 1.00 97.00 83 LEU A O 1
ATOM 652 N N . LEU A 1 84 ? 21.035 9.692 -21.833 1.00 97.62 84 LEU A N 1
ATOM 653 C CA . LEU A 1 84 ? 20.914 11.059 -21.340 1.00 97.62 84 LEU A CA 1
ATOM 654 C C . LEU A 1 84 ? 22.219 11.569 -20.713 1.00 97.62 84 LEU A C 1
ATOM 656 O O . LEU A 1 84 ? 22.516 12.752 -20.805 1.00 97.62 84 LEU A O 1
ATOM 660 N N . ARG A 1 85 ? 23.030 10.700 -20.101 1.00 96.94 85 ARG A N 1
ATOM 661 C CA . ARG A 1 85 ? 24.361 11.078 -19.600 1.00 96.94 85 ARG A CA 1
ATOM 662 C C . ARG A 1 85 ? 25.319 11.423 -20.741 1.00 96.94 85 ARG A C 1
ATOM 664 O O . ARG A 1 85 ? 26.156 12.304 -20.573 1.00 96.94 85 ARG A O 1
ATOM 671 N N . GLN A 1 86 ? 25.201 10.728 -21.872 1.00 94.94 86 GLN A N 1
ATOM 672 C CA . GLN A 1 86 ? 25.989 10.998 -23.078 1.00 94.94 86 GLN A CA 1
ATOM 673 C C . GLN A 1 86 ? 25.525 12.285 -23.774 1.00 94.94 86 GLN A C 1
ATOM 675 O O . GLN A 1 86 ? 26.353 13.061 -24.241 1.00 94.94 86 GLN A O 1
ATOM 680 N N . GLU A 1 87 ? 24.214 12.540 -23.792 1.00 96.1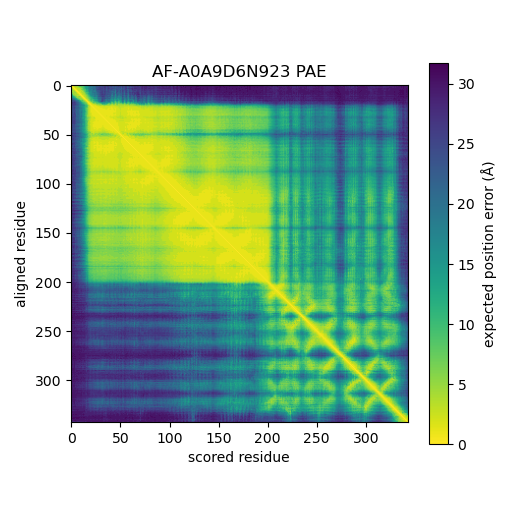2 87 GLU A N 1
ATOM 681 C CA . GLU A 1 87 ? 23.609 13.730 -24.397 1.00 96.12 87 GLU A CA 1
ATOM 682 C C . GLU A 1 87 ? 22.640 14.429 -23.423 1.00 96.12 87 GLU A C 1
ATOM 684 O O . GLU A 1 87 ? 21.417 14.296 -23.563 1.00 96.12 87 GLU A O 1
ATOM 689 N N . PRO A 1 88 ? 23.151 15.220 -22.457 1.00 96.88 88 PRO A N 1
ATOM 690 C CA . PRO A 1 88 ? 22.333 15.836 -21.402 1.00 96.88 88 PRO A CA 1
ATOM 691 C C . PRO A 1 88 ? 21.213 16.742 -21.923 1.00 96.88 88 PRO A C 1
ATOM 693 O O . PRO A 1 88 ? 20.150 16.864 -21.307 1.00 96.88 88 PRO A O 1
ATOM 696 N N . ASP A 1 89 ? 21.429 17.348 -23.091 1.00 96.69 89 ASP A N 1
ATOM 697 C CA . ASP A 1 89 ? 20.471 18.254 -23.715 1.00 96.69 89 ASP A CA 1
ATOM 698 C C . ASP A 1 89 ? 19.449 17.554 -24.621 1.00 96.69 89 ASP A C 1
ATOM 700 O O . ASP A 1 89 ? 18.491 18.191 -25.081 1.00 96.69 89 ASP A O 1
ATOM 704 N N . SER A 1 90 ? 19.559 16.236 -24.815 1.00 97.06 90 SER A N 1
ATOM 705 C CA . SER A 1 90 ? 18.633 15.474 -25.652 1.00 97.06 90 SER A CA 1
ATOM 706 C C . SER A 1 90 ? 17.220 15.489 -25.067 1.00 97.06 90 SER A C 1
ATOM 708 O O . SER A 1 90 ? 16.906 14.850 -24.059 1.00 97.06 90 SER A O 1
ATOM 710 N N . ARG A 1 91 ? 16.315 16.226 -25.726 1.00 97.00 91 ARG A N 1
ATOM 711 C CA . ARG A 1 91 ? 14.881 16.232 -25.378 1.00 97.00 91 ARG A CA 1
ATOM 712 C C . ARG A 1 91 ? 14.263 14.841 -25.504 1.00 97.00 91 ARG A C 1
ATOM 714 O O . ARG A 1 91 ? 13.387 14.499 -24.716 1.00 97.00 91 ARG A O 1
ATOM 721 N N . LYS A 1 92 ? 14.744 14.042 -26.459 1.00 95.88 92 LYS A N 1
ATOM 722 C CA . LYS A 1 92 ? 14.277 12.676 -26.698 1.00 95.88 92 LYS A CA 1
ATOM 723 C C . LYS A 1 92 ? 14.539 11.780 -25.490 1.00 95.88 92 LYS A C 1
ATOM 725 O O . LYS A 1 92 ? 13.595 11.211 -24.953 1.00 95.88 92 LYS A O 1
ATOM 730 N N . TYR A 1 93 ? 15.783 11.707 -25.015 1.00 96.56 93 TYR A N 1
ATOM 731 C CA . TYR A 1 93 ? 16.125 10.842 -23.881 1.00 96.56 93 TYR A CA 1
ATOM 732 C C . TYR A 1 93 ? 15.518 11.348 -22.572 1.00 96.56 93 TYR A C 1
ATOM 734 O O . TYR A 1 93 ? 15.031 10.544 -21.781 1.00 96.56 93 TYR A O 1
ATOM 742 N N . ARG A 1 94 ? 15.424 12.675 -22.378 1.00 97.81 94 ARG A N 1
ATOM 743 C CA . ARG A 1 94 ? 14.661 13.249 -21.253 1.00 97.81 94 ARG A CA 1
ATOM 744 C C . ARG A 1 94 ? 13.198 12.799 -21.259 1.00 97.81 94 ARG A C 1
ATOM 746 O O . ARG A 1 94 ? 12.696 12.375 -20.220 1.00 97.81 94 ARG A O 1
ATOM 753 N N . SER A 1 95 ? 12.538 12.842 -22.417 1.00 97.31 95 SER A N 1
ATOM 754 C CA . SER A 1 95 ? 11.164 12.353 -22.571 1.00 97.31 95 SER A CA 1
ATOM 755 C C . SER A 1 95 ? 11.055 10.849 -22.305 1.00 97.31 95 SER A C 1
ATOM 757 O O . SER A 1 95 ? 10.112 10.430 -21.641 1.00 97.31 95 SER A O 1
ATOM 759 N N . GLY A 1 96 ? 12.019 10.046 -22.770 1.00 96.94 96 GLY A N 1
ATOM 760 C CA . GLY A 1 96 ? 12.081 8.604 -22.499 1.00 96.94 96 GLY A CA 1
ATOM 761 C C . GLY A 1 96 ? 12.187 8.294 -21.003 1.00 96.94 96 GLY A C 1
ATOM 762 O O . GLY A 1 96 ? 11.367 7.552 -20.467 1.00 96.94 96 GLY A O 1
ATOM 763 N N . VAL A 1 97 ? 13.113 8.948 -20.289 1.00 98.06 97 VAL A N 1
ATOM 764 C CA . VAL A 1 97 ? 13.235 8.843 -18.821 1.00 98.06 97 VAL A CA 1
ATOM 765 C C . VAL A 1 97 ? 11.928 9.233 -18.126 1.00 98.06 97 VAL A C 1
ATOM 767 O O . VAL A 1 97 ? 11.470 8.522 -17.231 1.00 98.06 97 VAL A O 1
ATOM 770 N N . GLN A 1 98 ? 11.303 10.344 -18.528 1.00 97.50 98 GLN A N 1
ATOM 771 C CA . GLN A 1 98 ? 10.038 10.791 -17.940 1.00 97.50 98 GLN A CA 1
ATOM 772 C C . GLN A 1 98 ? 8.913 9.773 -18.165 1.00 97.50 98 GLN A C 1
ATOM 774 O O . GLN A 1 98 ? 8.172 9.469 -17.230 1.00 97.50 98 GLN A O 1
ATOM 779 N N . GLN A 1 99 ? 8.806 9.221 -19.375 1.00 97.12 99 GLN A N 1
ATOM 780 C CA . GLN A 1 99 ? 7.810 8.210 -19.716 1.00 97.12 99 GLN A CA 1
ATOM 781 C C . GLN A 1 99 ? 7.990 6.943 -18.874 1.00 97.12 99 GLN A C 1
ATOM 783 O O . GLN A 1 99 ? 7.025 6.454 -18.288 1.00 97.12 99 GLN A O 1
ATOM 788 N N . VAL A 1 100 ? 9.224 6.448 -18.752 1.00 97.75 100 VAL A N 1
ATOM 789 C CA . VAL A 1 100 ? 9.531 5.256 -17.949 1.00 97.75 100 VAL A CA 1
ATOM 790 C C . VAL A 1 100 ? 9.235 5.500 -16.468 1.00 97.75 100 VAL A C 1
ATOM 792 O O . VAL A 1 100 ? 8.625 4.656 -15.817 1.00 97.75 100 VAL A O 1
ATOM 795 N N . ARG A 1 101 ? 9.601 6.671 -15.927 1.00 96.31 101 ARG A N 1
ATOM 796 C CA . ARG A 1 101 ? 9.295 7.042 -14.533 1.00 96.31 101 ARG A CA 1
ATOM 797 C C . ARG A 1 101 ? 7.792 7.148 -14.273 1.00 96.31 101 ARG A C 1
ATOM 799 O O . ARG A 1 101 ? 7.342 6.713 -13.218 1.00 96.31 101 ARG A O 1
ATOM 806 N N . SER A 1 102 ? 7.017 7.674 -15.225 1.00 95.56 102 SER A N 1
ATOM 807 C CA . SER A 1 102 ? 5.549 7.680 -15.139 1.00 95.56 102 SER A CA 1
ATOM 808 C C . SER A 1 102 ? 4.997 6.258 -15.085 1.00 95.56 102 SER A C 1
ATOM 810 O O . SER A 1 102 ? 4.191 5.943 -14.216 1.00 95.56 102 SER A O 1
ATOM 812 N N . ALA A 1 103 ? 5.487 5.373 -15.953 1.00 95.62 103 ALA A N 1
ATOM 813 C CA . ALA A 1 103 ? 5.028 3.992 -16.008 1.00 95.62 103 ALA A CA 1
ATOM 814 C C . ALA A 1 103 ? 5.411 3.184 -14.749 1.00 95.62 103 ALA A C 1
ATOM 816 O O . ALA A 1 103 ? 4.587 2.428 -14.234 1.00 95.62 103 ALA A O 1
ATOM 817 N N . LEU A 1 104 ? 6.617 3.394 -14.200 1.00 95.19 104 LEU A N 1
ATOM 818 C CA . LEU A 1 104 ? 7.038 2.845 -12.902 1.00 95.19 104 LEU A CA 1
ATOM 819 C C . LEU A 1 104 ? 6.121 3.307 -11.774 1.00 95.19 104 LEU A C 1
ATOM 821 O O . LEU A 1 104 ? 5.662 2.490 -10.978 1.00 95.19 104 LEU A O 1
ATOM 825 N N . ARG A 1 105 ? 5.832 4.610 -11.730 1.00 95.62 105 ARG A N 1
ATOM 826 C CA . ARG A 1 105 ? 4.921 5.199 -10.750 1.00 95.62 105 ARG A CA 1
ATOM 827 C C . ARG A 1 105 ? 3.533 4.571 -10.848 1.00 95.62 105 ARG A C 1
ATOM 829 O O . ARG A 1 105 ? 2.985 4.143 -9.841 1.00 95.62 105 ARG A O 1
ATOM 836 N N . GLU A 1 106 ? 2.971 4.473 -12.047 1.00 95.00 106 GLU A N 1
ATOM 837 C CA . GLU A 1 106 ? 1.658 3.860 -12.272 1.00 95.00 106 GLU A CA 1
ATOM 838 C C . GLU A 1 106 ? 1.628 2.370 -11.915 1.00 95.00 106 GLU A C 1
ATOM 840 O O . GLU A 1 106 ? 0.630 1.884 -11.386 1.00 95.00 106 GLU A O 1
ATOM 845 N N . ALA A 1 107 ? 2.700 1.625 -12.196 1.00 94.44 107 ALA A N 1
ATOM 846 C CA . ALA A 1 107 ? 2.816 0.225 -11.797 1.00 94.44 107 ALA A CA 1
ATOM 847 C C . ALA A 1 107 ? 2.862 0.077 -10.268 1.00 94.44 107 ALA A C 1
ATOM 849 O O . ALA A 1 107 ? 2.119 -0.733 -9.717 1.00 94.44 107 ALA A O 1
ATOM 850 N N . ALA A 1 108 ? 3.657 0.907 -9.587 1.00 96.56 108 ALA A N 1
ATOM 851 C CA . ALA A 1 108 ? 3.742 0.918 -8.130 1.00 96.56 108 ALA A CA 1
ATOM 852 C C . ALA A 1 108 ? 2.393 1.276 -7.484 1.00 96.56 108 ALA A C 1
ATOM 854 O O . ALA A 1 108 ? 1.958 0.611 -6.546 1.00 96.56 108 ALA A O 1
ATOM 855 N N . LEU A 1 109 ? 1.692 2.284 -8.016 1.00 97.50 109 LEU A N 1
ATOM 856 C CA . LEU A 1 109 ? 0.362 2.663 -7.534 1.00 97.50 109 LEU A CA 1
ATOM 857 C C . LEU A 1 109 ? -0.666 1.540 -7.729 1.00 97.50 109 LEU A C 1
ATOM 859 O O . LEU A 1 109 ? -1.446 1.284 -6.818 1.00 97.50 109 LEU A O 1
ATOM 863 N N . ARG A 1 110 ? -0.630 0.817 -8.858 1.00 97.31 110 ARG A N 1
ATOM 864 C CA . ARG A 1 110 ? -1.496 -0.355 -9.082 1.00 97.31 110 ARG A CA 1
ATOM 865 C C . ARG A 1 110 ? -1.224 -1.489 -8.094 1.00 97.31 110 ARG A C 1
ATOM 867 O O . ARG A 1 110 ? -2.161 -2.130 -7.628 1.00 97.31 110 ARG A O 1
ATOM 874 N N . GLU A 1 111 ? 0.040 -1.743 -7.768 1.00 97.19 111 GLU A N 1
ATOM 875 C CA . GLU A 1 111 ? 0.399 -2.734 -6.749 1.00 97.19 111 GLU A CA 1
ATOM 876 C C . GLU A 1 111 ? -0.090 -2.305 -5.356 1.00 97.19 111 GLU A C 1
ATOM 878 O O . GLU A 1 111 ? -0.638 -3.119 -4.612 1.00 97.19 111 GLU A O 1
ATOM 883 N N . ALA A 1 112 ? 0.055 -1.023 -5.015 1.00 98.44 112 ALA A N 1
ATOM 884 C CA . ALA A 1 112 ? -0.457 -0.467 -3.766 1.00 98.44 112 ALA A CA 1
ATOM 885 C C . ALA A 1 112 ? -1.989 -0.552 -3.675 1.00 98.44 112 ALA A C 1
ATOM 887 O O . ALA A 1 112 ? -2.511 -0.909 -2.619 1.00 98.44 112 ALA A O 1
ATOM 888 N N . ASP A 1 113 ? -2.703 -0.308 -4.780 1.00 98.38 113 ASP A N 1
ATOM 889 C CA . ASP A 1 113 ? -4.157 -0.481 -4.862 1.00 98.38 113 ASP A CA 1
ATOM 890 C C . ASP A 1 113 ? -4.554 -1.931 -4.564 1.00 98.38 113 ASP A C 1
ATOM 892 O O . ASP A 1 113 ? -5.429 -2.176 -3.733 1.00 98.38 113 ASP A O 1
ATOM 896 N N . ALA A 1 114 ? -3.869 -2.902 -5.176 1.00 98.56 114 ALA A N 1
ATOM 897 C CA . ALA A 1 114 ? -4.122 -4.319 -4.926 1.00 98.56 114 ALA A CA 1
ATOM 898 C C . ALA A 1 114 ? -3.866 -4.707 -3.459 1.00 98.56 114 ALA A C 1
ATOM 900 O O . ALA A 1 114 ? -4.661 -5.440 -2.867 1.00 98.56 114 ALA A O 1
ATOM 901 N N . LYS A 1 115 ? -2.793 -4.184 -2.848 1.00 98.69 115 LYS A N 1
ATOM 902 C CA . LYS A 1 115 ? -2.491 -4.403 -1.425 1.00 98.69 115 LYS A CA 1
ATOM 903 C C . LYS A 1 115 ? -3.548 -3.803 -0.509 1.00 98.69 115 LYS A C 1
ATOM 905 O O . LYS A 1 115 ? -3.922 -4.454 0.460 1.00 98.69 115 LYS A O 1
ATOM 910 N N . LEU A 1 116 ? -4.041 -2.600 -0.806 1.00 98.56 116 LEU A N 1
ATOM 911 C CA . LEU A 1 116 ? -5.085 -1.967 -0.003 1.00 98.56 116 LEU A CA 1
ATOM 912 C C . LEU A 1 116 ? -6.397 -2.763 -0.074 1.00 98.56 116 LEU A C 1
ATOM 914 O O . LEU A 1 116 ? -6.973 -3.056 0.966 1.00 98.56 116 LEU A O 1
ATOM 918 N N . VAL A 1 117 ? -6.806 -3.211 -1.265 1.00 98.50 117 VAL A N 1
ATOM 919 C CA . VAL A 1 117 ? -7.986 -4.084 -1.428 1.00 98.50 117 VAL A CA 1
ATOM 920 C C . VAL A 1 117 ? -7.821 -5.393 -0.647 1.00 98.50 117 VAL A C 1
ATOM 922 O O . VAL A 1 117 ? -8.741 -5.849 0.032 1.00 98.50 117 VAL A O 1
ATOM 925 N N . GLN A 1 118 ? -6.634 -6.003 -0.700 1.00 98.38 118 GLN A N 1
ATOM 926 C CA . GLN A 1 118 ? -6.345 -7.204 0.082 1.00 98.38 118 GLN A CA 1
ATOM 927 C C . GLN A 1 118 ? -6.377 -6.924 1.592 1.00 98.38 118 GLN A C 1
ATOM 929 O O . GLN A 1 118 ? -6.866 -7.758 2.353 1.00 98.38 118 GLN A O 1
ATOM 934 N N . ALA A 1 119 ? -5.885 -5.764 2.028 1.00 98.38 119 ALA A N 1
ATOM 935 C CA . ALA A 1 119 ? -5.926 -5.344 3.421 1.00 98.38 119 ALA A CA 1
ATOM 936 C C . ALA A 1 119 ? -7.368 -5.182 3.921 1.00 98.38 119 ALA A C 1
ATOM 938 O O . ALA A 1 119 ? -7.693 -5.693 4.988 1.00 98.38 119 ALA A O 1
ATOM 939 N N . GLU A 1 120 ? -8.238 -4.534 3.142 1.00 97.56 120 GLU A N 1
ATOM 940 C CA . GLU A 1 120 ? -9.666 -4.378 3.456 1.00 97.56 120 GLU A CA 1
ATOM 941 C C . GLU A 1 120 ? -10.353 -5.742 3.589 1.00 97.56 120 GLU A C 1
ATOM 943 O O . GLU A 1 120 ? -11.028 -6.019 4.582 1.00 97.56 120 GLU A O 1
ATOM 948 N N . SER A 1 121 ? -10.113 -6.646 2.633 1.00 97.12 121 SER A N 1
ATOM 949 C CA . SER A 1 121 ? -10.642 -8.010 2.700 1.00 97.12 121 SER A CA 1
ATOM 950 C C . SER A 1 121 ? -10.117 -8.778 3.916 1.00 97.12 121 SER A C 1
ATOM 952 O O . SER A 1 121 ? -10.882 -9.507 4.547 1.00 97.12 121 SER A O 1
ATOM 954 N N . GLY A 1 122 ? -8.828 -8.641 4.239 1.00 96.19 122 GLY A N 1
ATOM 955 C CA . GLY A 1 122 ? -8.214 -9.276 5.405 1.00 96.19 122 GLY A CA 1
ATOM 956 C C . GLY A 1 122 ? -8.796 -8.752 6.714 1.00 96.19 122 GLY A C 1
ATOM 957 O O . GLY A 1 122 ? -9.123 -9.539 7.599 1.00 96.19 122 GLY A O 1
ATOM 958 N N . PHE A 1 123 ? -9.021 -7.440 6.800 1.00 95.62 123 PHE A N 1
ATOM 959 C CA . PHE A 1 123 ? -9.645 -6.798 7.951 1.00 95.62 123 PHE A CA 1
ATOM 960 C C . PHE A 1 123 ? -11.055 -7.347 8.198 1.00 95.62 123 PHE A C 1
ATOM 962 O O . PHE A 1 123 ? -11.352 -7.807 9.298 1.00 95.62 123 PHE A O 1
ATOM 969 N N . HIS A 1 124 ? -11.898 -7.406 7.162 1.00 90.56 124 HIS A N 1
ATOM 970 C CA . HIS A 1 124 ? -13.247 -7.972 7.277 1.00 90.56 124 HIS A CA 1
ATOM 971 C C . HIS A 1 124 ? -13.262 -9.474 7.600 1.00 90.56 124 HIS A C 1
ATOM 973 O O . HIS A 1 124 ? -14.219 -9.962 8.198 1.00 90.56 124 HIS A O 1
ATOM 979 N N . ALA A 1 125 ? -12.201 -10.203 7.247 1.00 90.06 125 ALA A N 1
ATOM 980 C CA . ALA A 1 125 ? -12.008 -11.601 7.627 1.00 90.06 125 ALA A CA 1
ATOM 981 C C . ALA A 1 125 ? -11.447 -11.783 9.056 1.00 90.06 125 ALA A C 1
ATOM 983 O O . ALA A 1 125 ? -11.271 -12.918 9.500 1.00 90.06 125 ALA A O 1
ATOM 984 N N . GLY A 1 126 ? -11.158 -10.694 9.776 1.00 88.69 126 GLY A N 1
ATOM 985 C CA . GLY A 1 126 ? -10.581 -10.708 11.122 1.00 88.69 126 GLY A CA 1
ATOM 986 C C . GLY A 1 126 ? -9.054 -10.843 11.169 1.00 88.69 126 GLY A C 1
ATOM 987 O O . GLY A 1 126 ? -8.485 -10.894 12.260 1.00 88.69 126 GLY A O 1
ATOM 988 N N . ASP A 1 127 ? -8.360 -10.860 10.024 1.00 94.56 127 ASP A N 1
ATOM 989 C CA . ASP A 1 127 ? -6.894 -10.801 9.956 1.00 94.56 127 ASP A CA 1
ATOM 990 C C . ASP A 1 127 ? -6.399 -9.355 10.106 1.00 94.56 127 ASP A C 1
ATOM 992 O O . ASP A 1 127 ? -5.859 -8.729 9.190 1.00 94.56 127 ASP A O 1
ATOM 996 N N . VAL A 1 128 ? -6.591 -8.805 11.305 1.00 92.38 128 VAL A N 1
ATOM 997 C CA . VAL A 1 128 ? -6.218 -7.422 11.634 1.00 92.38 128 VAL A CA 1
ATOM 998 C C . VAL A 1 128 ? -4.707 -7.198 11.484 1.00 92.38 128 VAL A C 1
ATOM 1000 O O . VAL A 1 128 ? -4.268 -6.126 11.060 1.00 92.38 128 VAL A O 1
ATOM 1003 N N . GLY A 1 129 ? -3.887 -8.210 11.791 1.00 94.69 129 GLY A N 1
ATOM 1004 C CA . GLY A 1 129 ? -2.430 -8.127 11.674 1.00 94.6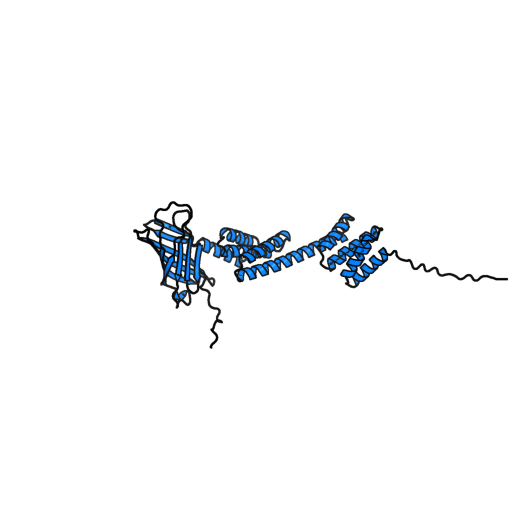9 129 GLY A CA 1
ATOM 1005 C C . GLY A 1 129 ? -1.966 -8.041 10.220 1.00 94.69 129 GLY A C 1
ATOM 1006 O O . GLY A 1 129 ? -1.176 -7.156 9.875 1.00 94.69 129 GLY A O 1
ATOM 1007 N N . GLY A 1 130 ? -2.481 -8.926 9.362 1.00 97.56 130 GLY A N 1
ATOM 1008 C CA . GLY A 1 130 ? -2.200 -8.914 7.930 1.00 97.56 130 GLY A CA 1
ATOM 1009 C C . GLY A 1 130 ? -2.717 -7.650 7.247 1.00 97.56 130 GLY A C 1
ATOM 1010 O O . GLY A 1 130 ? -1.975 -7.035 6.475 1.00 97.56 130 GLY A O 1
ATOM 1011 N N . ALA A 1 131 ? -3.927 -7.206 7.600 1.00 98.06 131 ALA A N 1
ATOM 1012 C CA . ALA A 1 131 ? -4.515 -5.965 7.106 1.00 98.06 131 ALA A CA 1
ATOM 1013 C C . ALA A 1 131 ? -3.660 -4.737 7.444 1.00 98.06 131 ALA A C 1
ATOM 1015 O O . ALA A 1 131 ? -3.308 -3.970 6.549 1.00 98.06 131 ALA A O 1
ATOM 1016 N N . THR A 1 132 ? -3.242 -4.592 8.709 1.00 98.06 132 THR A N 1
ATOM 1017 C CA . THR A 1 132 ? -2.377 -3.479 9.143 1.00 98.06 132 THR A CA 1
ATOM 1018 C C . THR A 1 132 ? -1.087 -3.420 8.320 1.00 98.06 132 THR A C 1
ATOM 1020 O O . THR A 1 132 ? -0.699 -2.354 7.844 1.00 98.06 132 THR A O 1
ATOM 1023 N N . ARG A 1 133 ? -0.426 -4.570 8.115 1.00 98.56 133 ARG A N 1
ATOM 1024 C CA . ARG A 1 133 ? 0.827 -4.647 7.350 1.00 98.56 133 ARG A CA 1
ATOM 1025 C C . ARG A 1 133 ? 0.623 -4.223 5.894 1.00 98.56 133 ARG A C 1
ATOM 1027 O O . ARG A 1 133 ? 1.362 -3.374 5.402 1.00 98.56 133 ARG A O 1
ATOM 1034 N N . LEU A 1 134 ? -0.372 -4.794 5.217 1.00 98.69 134 LEU A N 1
ATOM 1035 C CA . LEU A 1 134 ? -0.638 -4.512 3.803 1.00 98.69 134 LEU A CA 1
ATOM 1036 C C . LEU A 1 134 ? -1.072 -3.058 3.573 1.00 98.69 134 LEU A C 1
ATOM 1038 O O . LEU A 1 134 ? -0.598 -2.420 2.633 1.00 98.69 134 LEU A O 1
ATOM 1042 N N . ALA A 1 135 ? -1.907 -2.508 4.458 1.00 98.50 135 ALA A N 1
ATOM 1043 C CA . ALA A 1 135 ? -2.309 -1.106 4.407 1.00 98.50 135 ALA A CA 1
ATOM 1044 C C . ALA A 1 135 ? -1.113 -0.159 4.605 1.00 98.50 135 ALA A C 1
ATOM 1046 O O . ALA A 1 135 ? -1.003 0.846 3.903 1.00 98.50 135 ALA A O 1
ATOM 1047 N N . GLN A 1 136 ? -0.176 -0.493 5.503 1.00 98.50 136 GLN A N 1
ATOM 1048 C CA . GLN A 1 136 ? 1.047 0.290 5.704 1.00 98.50 136 GLN A CA 1
ATOM 1049 C C . GLN A 1 136 ? 1.986 0.225 4.490 1.00 98.50 136 GLN A C 1
ATOM 1051 O O . GLN A 1 136 ? 2.560 1.242 4.100 1.00 98.50 136 GLN A O 1
ATOM 1056 N N . GLU A 1 137 ? 2.136 -0.947 3.868 1.00 98.44 137 GLU A N 1
ATOM 1057 C CA . GLU A 1 137 ? 2.898 -1.089 2.622 1.00 98.44 137 GLU A CA 1
ATOM 1058 C C . GLU A 1 137 ? 2.301 -0.223 1.502 1.00 98.44 137 GLU A C 1
ATOM 1060 O O . GLU A 1 137 ? 3.041 0.495 0.826 1.00 98.44 137 GLU A O 1
ATOM 1065 N N . ALA A 1 138 ? 0.973 -0.236 1.341 1.00 98.62 138 ALA A N 1
ATOM 1066 C CA . ALA A 1 138 ? 0.280 0.611 0.373 1.00 98.62 138 ALA A CA 1
ATOM 1067 C C . ALA A 1 138 ? 0.473 2.107 0.681 1.00 98.62 138 ALA A C 1
ATOM 1069 O O . ALA A 1 138 ? 0.843 2.878 -0.206 1.00 98.62 138 ALA A O 1
ATOM 1070 N N . LEU A 1 139 ? 0.315 2.511 1.948 1.00 98.44 139 LEU A N 1
ATOM 1071 C CA . LEU A 1 139 ? 0.512 3.890 2.405 1.00 98.44 139 LEU A CA 1
ATOM 1072 C C . LEU A 1 139 ? 1.907 4.427 2.053 1.00 98.44 139 LEU A C 1
ATOM 1074 O O . LEU A 1 139 ? 2.024 5.530 1.515 1.00 98.44 139 LEU A O 1
ATOM 1078 N N . ASN A 1 140 ? 2.957 3.637 2.294 1.00 98.25 140 ASN A N 1
ATOM 1079 C CA . ASN A 1 140 ? 4.334 4.022 1.977 1.00 98.25 140 ASN A CA 1
ATOM 1080 C C . ASN A 1 140 ? 4.518 4.280 0.470 1.00 98.25 140 ASN A C 1
ATOM 1082 O O . ASN A 1 140 ? 5.174 5.247 0.064 1.00 98.25 140 ASN A O 1
ATOM 1086 N N . VAL A 1 141 ? 3.914 3.442 -0.379 1.00 98.31 141 VAL A N 1
ATOM 1087 C CA . VAL A 1 141 ? 3.956 3.627 -1.836 1.00 98.31 141 VAL A CA 1
ATOM 1088 C C . VAL A 1 141 ? 3.187 4.883 -2.242 1.00 98.31 141 VAL A C 1
ATOM 1090 O O . VAL A 1 141 ? 3.711 5.687 -3.013 1.00 98.31 141 VAL A O 1
ATOM 1093 N N . TYR A 1 142 ? 1.990 5.107 -1.695 1.00 98.25 142 TYR A N 1
ATOM 1094 C CA . TYR A 1 142 ? 1.180 6.284 -2.012 1.00 98.25 142 TYR A CA 1
ATOM 1095 C C . TYR A 1 142 ? 1.876 7.601 -1.659 1.00 98.25 142 TYR A C 1
ATOM 1097 O O . TYR A 1 142 ? 1.846 8.537 -2.461 1.00 98.25 142 TYR A O 1
ATOM 1105 N N . GLN A 1 143 ? 2.544 7.668 -0.505 1.00 96.31 143 GLN A N 1
ATOM 1106 C CA . GLN A 1 143 ? 3.286 8.855 -0.072 1.00 96.31 143 GLN A CA 1
ATOM 1107 C C . GLN A 1 143 ? 4.500 9.134 -0.968 1.00 96.31 143 GLN A C 1
ATOM 1109 O O . GLN A 1 143 ? 4.710 10.268 -1.395 1.00 96.31 143 GLN A O 1
ATOM 1114 N N . THR A 1 144 ? 5.277 8.100 -1.301 1.00 96.25 144 THR A N 1
ATOM 1115 C CA . THR A 1 144 ? 6.484 8.246 -2.138 1.00 96.25 144 THR A CA 1
ATOM 1116 C C . THR A 1 144 ? 6.170 8.524 -3.608 1.00 96.25 144 THR A C 1
ATOM 1118 O O . THR A 1 144 ? 6.972 9.141 -4.305 1.00 96.25 144 THR A O 1
ATOM 1121 N N . ASN A 1 145 ? 4.986 8.125 -4.078 1.00 95.56 145 ASN A N 1
ATOM 1122 C CA . ASN A 1 145 ? 4.538 8.292 -5.459 1.00 95.56 145 ASN A CA 1
ATOM 1123 C C . ASN A 1 145 ? 3.468 9.383 -5.615 1.00 95.56 145 ASN A C 1
ATOM 1125 O O . ASN A 1 145 ? 2.750 9.380 -6.616 1.00 95.56 145 ASN A O 1
ATOM 1129 N N . ALA A 1 146 ? 3.350 10.307 -4.652 1.00 91.44 146 ALA A N 1
ATOM 1130 C CA . ALA A 1 146 ? 2.427 11.448 -4.679 1.00 91.44 146 ALA A CA 1
ATOM 1131 C C . ALA A 1 146 ? 1.014 11.071 -5.174 1.00 91.44 146 ALA A C 1
ATOM 1133 O O . ALA A 1 146 ? 0.482 11.676 -6.109 1.00 91.44 146 ALA A O 1
ATOM 1134 N N . ALA A 1 147 ? 0.454 9.993 -4.624 1.00 95.44 147 ALA A N 1
ATOM 1135 C CA . ALA A 1 147 ? -0.892 9.539 -4.950 1.00 95.44 147 ALA A CA 1
ATOM 1136 C C . ALA A 1 147 ? -1.949 10.584 -4.534 1.00 95.44 147 ALA A C 1
ATOM 1138 O O . ALA A 1 147 ? -1.649 11.479 -3.738 1.00 95.44 147 ALA A O 1
ATOM 1139 N N . PRO A 1 148 ? -3.196 10.474 -5.028 1.00 96.12 148 PRO A N 1
ATOM 1140 C CA . PRO A 1 148 ? -4.286 11.316 -4.550 1.00 96.12 148 PRO A CA 1
ATOM 1141 C C . PRO A 1 148 ? -4.439 11.238 -3.017 1.00 96.12 148 PRO A C 1
ATOM 1143 O O . PRO A 1 148 ? -4.341 10.133 -2.469 1.00 96.12 148 PRO A O 1
ATOM 1146 N N . PRO A 1 149 ? -4.734 12.360 -2.325 1.00 96.81 149 PRO A N 1
ATOM 1147 C CA . PRO A 1 149 ? -4.939 12.377 -0.873 1.00 96.81 149 PRO A CA 1
ATOM 1148 C C . PRO A 1 149 ? -5.943 11.328 -0.383 1.00 96.81 149 PRO A C 1
ATOM 1150 O O . PRO A 1 149 ? -5.718 10.704 0.650 1.00 96.81 149 PRO A O 1
ATOM 1153 N N . SER A 1 150 ? -6.978 11.035 -1.175 1.00 97.19 150 SER A N 1
ATOM 1154 C CA . SER A 1 150 ? -7.973 9.996 -0.889 1.00 97.19 150 SER A CA 1
ATOM 1155 C C . SER A 1 150 ? -7.377 8.601 -0.667 1.00 97.19 150 SER A C 1
ATOM 1157 O O . SER A 1 150 ? -7.833 7.873 0.216 1.00 97.19 150 SER A O 1
ATOM 1159 N N . LYS A 1 151 ? -6.337 8.214 -1.418 1.00 97.69 151 LYS A N 1
ATOM 1160 C CA . LYS A 1 151 ? -5.673 6.901 -1.293 1.00 97.69 151 LYS A CA 1
ATOM 1161 C C . LYS A 1 151 ? -4.828 6.808 -0.025 1.00 97.69 151 LYS A C 1
ATOM 1163 O O . LYS A 1 151 ? -4.859 5.793 0.677 1.00 97.69 151 LYS A O 1
ATOM 1168 N N . ILE A 1 152 ? -4.130 7.896 0.297 1.00 98.19 152 ILE A N 1
ATOM 1169 C CA . ILE A 1 152 ? -3.375 8.047 1.547 1.00 98.19 152 ILE A CA 1
ATOM 1170 C C . ILE A 1 152 ? -4.345 7.969 2.733 1.00 98.19 152 ILE A C 1
ATOM 1172 O O . ILE A 1 152 ? -4.143 7.161 3.639 1.00 98.19 152 ILE A O 1
ATOM 1176 N N . ALA A 1 153 ? -5.442 8.730 2.674 1.00 98.19 153 ALA A N 1
ATOM 1177 C CA . ALA A 1 153 ? -6.465 8.770 3.711 1.00 98.19 153 ALA A CA 1
ATOM 1178 C C . ALA A 1 153 ? -7.134 7.409 3.936 1.00 98.19 153 ALA A C 1
ATOM 1180 O O . ALA A 1 153 ? -7.305 6.999 5.078 1.00 98.19 153 ALA A O 1
ATOM 1181 N N . SER A 1 154 ? -7.468 6.686 2.861 1.00 98.12 154 SER A N 1
ATOM 1182 C CA . SER A 1 154 ? -8.095 5.355 2.951 1.00 98.12 154 SER A CA 1
ATOM 1183 C C . SER A 1 154 ? -7.187 4.352 3.661 1.00 98.12 154 SER A C 1
ATOM 1185 O O . SER A 1 154 ? -7.628 3.630 4.552 1.00 98.12 154 SER A O 1
ATOM 1187 N N . SER A 1 155 ? -5.891 4.366 3.336 1.00 98.38 155 SER A N 1
ATOM 1188 C CA . SER A 1 155 ? -4.908 3.495 3.991 1.00 98.38 155 SER A CA 1
ATOM 1189 C C . SER A 1 155 ? -4.763 3.833 5.479 1.00 98.38 155 SER A C 1
ATOM 1191 O O . SER A 1 155 ? -4.781 2.938 6.319 1.00 98.38 155 SER A O 1
ATOM 1193 N N . GLN A 1 156 ? -4.679 5.123 5.820 1.00 98.50 156 GLN A N 1
ATOM 1194 C CA . GLN A 1 156 ? -4.616 5.589 7.211 1.00 98.50 156 GLN A CA 1
ATOM 1195 C C . GLN A 1 156 ? -5.878 5.230 7.996 1.00 98.50 156 GLN A C 1
ATOM 1197 O O . GLN A 1 156 ? -5.785 4.764 9.128 1.00 98.50 156 GLN A O 1
ATOM 1202 N N . ALA A 1 157 ? -7.059 5.395 7.400 1.00 98.25 157 ALA A N 1
ATOM 1203 C CA . ALA A 1 157 ? -8.317 5.054 8.047 1.00 98.25 157 ALA A CA 1
ATOM 1204 C C . ALA A 1 157 ? -8.414 3.553 8.351 1.00 98.25 157 ALA A C 1
ATOM 1206 O O . ALA A 1 157 ? -8.793 3.185 9.462 1.00 98.25 157 ALA A O 1
ATOM 1207 N N . LEU A 1 158 ? -8.002 2.694 7.411 1.00 98.38 158 LEU A N 1
ATOM 1208 C CA . LEU A 1 158 ? -7.967 1.247 7.623 1.00 98.38 158 LEU A CA 1
ATOM 1209 C C . LEU A 1 158 ? -6.982 0.850 8.732 1.00 98.38 158 LEU A C 1
ATOM 1211 O O . LEU A 1 158 ? -7.326 0.042 9.593 1.00 98.38 158 LEU A O 1
ATOM 1215 N N . ILE A 1 159 ? -5.784 1.446 8.762 1.00 98.56 159 ILE A N 1
ATOM 1216 C CA . ILE A 1 159 ? -4.812 1.236 9.850 1.00 98.56 159 ILE A CA 1
ATOM 1217 C C . ILE A 1 159 ? -5.405 1.703 11.186 1.00 98.56 159 ILE A C 1
ATOM 1219 O O . ILE A 1 159 ? -5.309 0.994 12.187 1.00 98.56 159 ILE A O 1
ATOM 1223 N N . GLY A 1 160 ? -6.055 2.869 11.203 1.00 97.75 160 GLY A N 1
ATOM 1224 C CA . GLY A 1 160 ? -6.735 3.399 12.379 1.00 97.75 160 GL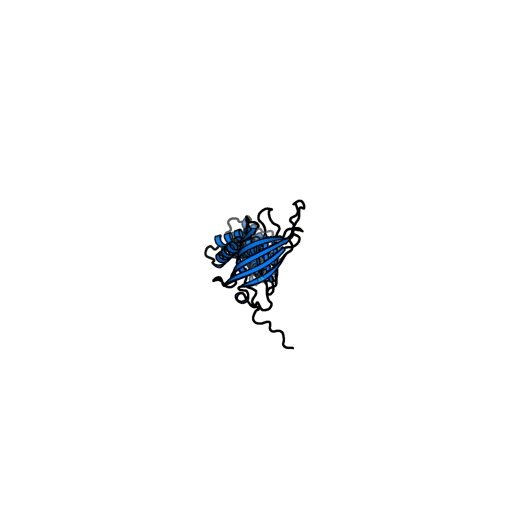Y A CA 1
ATOM 1225 C C . GLY A 1 160 ? -7.800 2.442 12.905 1.00 97.75 160 GLY A C 1
ATOM 1226 O O . GLY A 1 160 ? -7.814 2.144 14.096 1.00 97.75 160 GLY A O 1
ATOM 1227 N N . GLN A 1 161 ? -8.628 1.885 12.022 1.00 95.00 161 GLN A N 1
ATOM 1228 C CA . GLN A 1 161 ? -9.635 0.893 12.390 1.00 95.00 161 GLN A CA 1
ATOM 1229 C C . GLN A 1 161 ? -9.003 -0.404 12.923 1.00 95.00 161 GLN A C 1
ATOM 1231 O O . GLN A 1 161 ? -9.449 -0.929 13.940 1.00 95.00 161 GLN A O 1
ATOM 1236 N N . CYS A 1 162 ? -7.914 -0.880 12.314 1.00 94.38 162 CYS A N 1
ATOM 1237 C CA . CYS A 1 162 ? -7.165 -2.024 12.835 1.00 94.38 162 CYS A CA 1
ATOM 1238 C C . CYS A 1 162 ? -6.634 -1.763 14.256 1.00 94.38 162 CYS A C 1
ATOM 1240 O O . CYS A 1 162 ? -6.641 -2.658 15.101 1.00 94.38 162 CYS A O 1
ATOM 1242 N N . TYR A 1 163 ? -6.195 -0.536 14.550 1.00 94.94 163 TYR A N 1
ATOM 1243 C CA . TYR A 1 163 ? -5.791 -0.155 15.901 1.00 94.94 163 TYR A CA 1
ATOM 1244 C C . TYR A 1 163 ? -6.965 -0.098 16.882 1.00 94.94 163 TYR A C 1
ATOM 1246 O O . TYR A 1 163 ? -6.782 -0.490 18.035 1.00 94.94 163 TYR A O 1
ATOM 1254 N N . VAL A 1 164 ? -8.165 0.310 16.447 1.00 88.44 164 VAL A N 1
ATOM 1255 C CA . VAL A 1 164 ? -9.380 0.218 17.279 1.00 88.44 164 VAL A CA 1
ATOM 1256 C C . VAL A 1 164 ? -9.631 -1.231 17.698 1.00 88.44 164 VAL A C 1
ATOM 1258 O O . VAL A 1 164 ? -9.786 -1.492 18.891 1.00 88.44 164 VAL A O 1
ATOM 1261 N N . ASP A 1 165 ? -9.577 -2.175 16.757 1.00 85.19 165 ASP A N 1
ATOM 1262 C CA . ASP A 1 165 ? -9.802 -3.603 17.027 1.00 85.19 165 ASP A CA 1
ATOM 1263 C C . ASP A 1 165 ? -8.748 -4.198 17.978 1.00 85.19 165 ASP A C 1
ATOM 1265 O O . ASP A 1 165 ? -9.044 -5.080 18.786 1.00 85.19 165 ASP A O 1
ATOM 1269 N N . ARG A 1 166 ? -7.515 -3.677 17.935 1.00 84.19 166 ARG A N 1
ATOM 1270 C CA . ARG A 1 166 ? -6.422 -4.040 18.858 1.00 84.19 166 ARG A CA 1
ATOM 1271 C C . ARG A 1 166 ? -6.430 -3.242 20.165 1.00 84.19 166 ARG A C 1
ATOM 1273 O O . ARG A 1 166 ? -5.526 -3.425 20.977 1.00 84.19 166 ARG A O 1
ATOM 1280 N N . GLN A 1 167 ? -7.421 -2.373 20.373 1.00 81.81 167 GLN A N 1
ATOM 1281 C CA . GLN A 1 167 ? -7.554 -1.480 21.534 1.00 81.81 167 GLN A CA 1
ATOM 1282 C C . GLN A 1 167 ? -6.394 -0.481 21.705 1.00 81.81 167 GLN A C 1
ATOM 1284 O O . GLN A 1 167 ? -6.165 0.063 22.785 1.00 81.81 167 GLN A O 1
ATOM 1289 N N . GLN A 1 168 ? -5.673 -0.195 20.624 1.00 83.44 168 GLN A N 1
ATOM 1290 C CA . GLN A 1 168 ? -4.595 0.791 20.560 1.00 83.44 168 GLN A CA 1
ATOM 1291 C C . GLN A 1 168 ? -5.192 2.163 20.226 1.00 83.44 168 GLN A C 1
ATOM 1293 O O . GLN A 1 168 ? -5.044 2.700 19.131 1.00 83.44 168 GLN A O 1
ATOM 1298 N N . PHE A 1 169 ? -5.988 2.700 21.154 1.00 86.75 169 PHE A N 1
ATOM 1299 C CA . PHE A 1 169 ? -6.876 3.830 20.870 1.00 86.75 169 PHE A CA 1
ATOM 1300 C C . PHE A 1 169 ? -6.155 5.142 20.560 1.00 86.75 169 PHE A C 1
ATOM 1302 O O . PHE A 1 169 ? -6.727 5.998 19.886 1.00 86.75 169 PHE A O 1
ATOM 1309 N N . GLN A 1 170 ? -4.939 5.337 21.072 1.00 87.81 170 GLN A N 1
ATOM 1310 C CA . GLN A 1 170 ? -4.186 6.554 20.785 1.00 87.81 170 GLN A CA 1
ATOM 1311 C C . GLN A 1 170 ? -3.660 6.524 19.350 1.00 87.81 170 GLN A C 1
ATOM 1313 O O . GLN A 1 170 ? -3.883 7.461 18.591 1.00 87.81 170 GLN A O 1
ATOM 1318 N N . GLU A 1 171 ? -3.065 5.404 18.952 1.00 92.94 171 GLU A N 1
ATOM 1319 C CA . GLU A 1 171 ? -2.581 5.159 17.599 1.00 92.94 171 GLU A CA 1
ATOM 1320 C C . GLU A 1 171 ? -3.732 5.170 16.585 1.00 92.94 171 GLU A C 1
ATOM 1322 O O . GLU A 1 171 ? -3.598 5.732 15.498 1.00 92.94 171 GLU A O 1
ATOM 1327 N N . ALA A 1 172 ? -4.892 4.618 16.957 1.00 95.88 172 ALA A N 1
ATOM 1328 C CA . ALA A 1 172 ? -6.109 4.696 16.156 1.00 95.88 172 ALA A CA 1
ATOM 1329 C C . ALA A 1 172 ? -6.550 6.148 15.913 1.00 95.88 172 ALA A C 1
ATOM 1331 O O . ALA A 1 172 ? -6.854 6.527 14.781 1.00 95.88 172 ALA A O 1
ATOM 1332 N N . GLU A 1 173 ? -6.568 6.970 16.967 1.00 95.88 173 GLU A N 1
ATOM 1333 C CA . GLU A 1 173 ? -6.967 8.377 16.883 1.00 95.88 173 GLU A CA 1
ATOM 1334 C C . GLU A 1 173 ? -6.015 9.170 15.990 1.00 95.88 173 GLU A C 1
ATOM 1336 O O . GLU A 1 173 ? -6.470 9.948 15.147 1.00 95.88 173 GLU A O 1
ATOM 1341 N N . ASP A 1 174 ? -4.711 8.945 16.138 1.00 97.19 174 ASP A N 1
ATOM 1342 C CA . ASP A 1 174 ? -3.691 9.621 15.344 1.00 97.19 174 ASP A CA 1
ATOM 1343 C C . ASP A 1 174 ? -3.849 9.294 13.851 1.00 97.19 174 ASP A C 1
ATOM 1345 O O . ASP A 1 174 ? -3.854 10.203 13.017 1.00 97.19 174 ASP A O 1
ATOM 1349 N N . GLN A 1 175 ? -4.070 8.022 13.501 1.00 98.19 175 GLN A N 1
ATOM 1350 C CA . GLN A 1 175 ? -4.275 7.598 12.111 1.00 98.19 175 GLN A CA 1
ATOM 1351 C C . GLN A 1 175 ? -5.577 8.140 11.510 1.00 98.19 175 GLN A C 1
ATOM 1353 O O . GLN A 1 175 ? -5.571 8.683 10.405 1.00 98.19 175 GLN A O 1
ATOM 1358 N N . LEU A 1 176 ? -6.690 8.076 12.247 1.00 98.00 176 LEU A N 1
ATOM 1359 C CA . LEU A 1 176 ? -7.977 8.613 11.788 1.00 98.00 176 LEU A CA 1
ATOM 1360 C C . LEU A 1 176 ? -7.937 10.138 11.613 1.00 98.00 176 LEU A C 1
ATOM 1362 O O . LEU A 1 176 ? -8.529 10.676 10.676 1.00 98.00 176 LEU A O 1
ATOM 1366 N N . ARG A 1 177 ? -7.201 10.854 12.473 1.00 97.94 177 ARG A N 1
ATOM 1367 C CA . ARG A 1 177 ? -6.966 12.295 12.305 1.00 97.94 177 ARG A CA 1
ATOM 1368 C C . ARG A 1 177 ? -6.134 12.601 11.072 1.00 97.94 177 ARG A C 1
ATOM 1370 O O . ARG A 1 177 ? -6.466 13.546 10.363 1.00 97.94 177 ARG A O 1
ATOM 1377 N N . GLN A 1 178 ? -5.086 11.830 10.796 1.00 97.94 178 GLN A N 1
ATOM 1378 C CA . GLN A 1 178 ? -4.310 12.007 9.568 1.00 97.94 178 GLN A CA 1
ATOM 1379 C C . GLN A 1 178 ? -5.155 11.718 8.317 1.00 97.94 178 GLN A C 1
ATOM 1381 O O . GLN A 1 178 ? -5.085 12.478 7.351 1.00 97.94 178 GLN A O 1
ATOM 1386 N N . ALA A 1 179 ? -6.024 10.703 8.357 1.00 98.06 179 ALA A N 1
ATOM 1387 C CA . ALA A 1 179 ? -6.968 10.441 7.273 1.00 98.06 179 ALA A CA 1
ATOM 1388 C C . ALA A 1 179 ? -7.896 11.645 7.026 1.00 98.06 179 ALA A C 1
ATOM 1390 O O . ALA A 1 179 ? -8.075 12.066 5.885 1.00 98.06 179 ALA A O 1
ATOM 1391 N N . LEU A 1 180 ? -8.417 12.264 8.091 1.00 97.94 180 LEU A N 1
ATOM 1392 C CA . LEU A 1 180 ? -9.226 13.486 8.005 1.00 97.94 180 LEU A CA 1
ATOM 1393 C C . LEU A 1 180 ? -8.440 14.725 7.566 1.00 97.94 180 LEU A C 1
ATOM 1395 O O . LEU A 1 180 ? -9.018 15.613 6.955 1.00 97.94 180 LEU A O 1
ATOM 1399 N N . GLN A 1 181 ? -7.141 14.819 7.846 1.00 97.69 181 GLN A N 1
ATOM 1400 C CA . GLN A 1 181 ? -6.323 15.911 7.304 1.00 97.69 181 GLN A CA 1
ATOM 1401 C C . GLN A 1 181 ? -6.234 15.831 5.776 1.00 97.69 181 GLN A C 1
ATOM 1403 O O . GLN A 1 181 ? -6.261 16.862 5.109 1.00 97.69 181 GLN A O 1
ATOM 1408 N N . ASN A 1 182 ? -6.160 14.614 5.232 1.00 96.25 182 ASN A N 1
ATOM 1409 C CA . ASN A 1 182 ? -6.139 14.371 3.791 1.00 96.25 182 ASN A CA 1
ATOM 1410 C C . ASN A 1 182 ? -7.533 14.487 3.147 1.00 96.25 182 ASN A C 1
ATOM 1412 O O . ASN A 1 182 ? -7.641 14.946 2.014 1.00 96.25 182 ASN A O 1
ATOM 1416 N N . GLU A 1 183 ? -8.593 14.109 3.867 1.00 97.50 183 GLU A N 1
ATOM 1417 C CA . GLU A 1 183 ? -9.989 14.130 3.404 1.00 97.50 183 GLU A CA 1
ATOM 1418 C C . GLU A 1 183 ? -10.932 14.741 4.473 1.00 97.50 183 GLU A C 1
ATOM 1420 O O . GLU A 1 183 ? -11.675 14.014 5.144 1.00 97.50 183 GLU A O 1
ATOM 1425 N N . PRO A 1 184 ? -10.944 16.081 4.657 1.00 96.94 184 PRO A N 1
ATOM 1426 C CA . PRO A 1 184 ? -11.637 16.724 5.787 1.00 96.94 184 PRO A CA 1
ATOM 1427 C C . PRO A 1 184 ? -13.157 16.553 5.801 1.00 96.94 184 PRO A C 1
ATOM 1429 O O . PRO A 1 184 ? -13.786 16.587 6.860 1.00 96.94 184 PRO A O 1
ATOM 1432 N N . THR A 1 185 ? -13.761 16.380 4.626 1.00 96.00 185 THR A N 1
ATOM 1433 C CA . THR A 1 185 ? -15.213 16.258 4.442 1.00 96.00 185 THR A CA 1
ATOM 1434 C C . THR A 1 185 ? -15.691 14.808 4.394 1.00 96.00 185 THR A C 1
ATOM 1436 O O . THR A 1 185 ? -16.885 14.566 4.213 1.00 96.00 185 THR A O 1
ATOM 1439 N N . ASN A 1 186 ? -14.797 13.829 4.570 1.00 96.44 186 ASN A N 1
ATOM 1440 C CA . ASN A 1 186 ? -15.172 12.423 4.519 1.00 96.44 186 ASN A CA 1
ATOM 1441 C C . ASN A 1 186 ? -15.941 12.011 5.787 1.00 96.44 186 ASN A C 1
ATOM 1443 O O . ASN A 1 186 ? -15.371 11.808 6.863 1.00 96.44 186 ASN A O 1
ATOM 1447 N N . GLY A 1 187 ? -17.262 11.870 5.643 1.00 93.94 187 GLY A N 1
ATOM 1448 C CA . GLY A 1 187 ? -18.169 11.541 6.743 1.00 93.94 187 GLY A CA 1
ATOM 1449 C C . GLY A 1 187 ? -17.908 10.177 7.392 1.00 93.94 187 GLY A C 1
ATOM 1450 O O . GLY A 1 187 ? -18.190 10.015 8.581 1.00 93.94 187 GLY A O 1
ATOM 1451 N N . ALA A 1 188 ? -17.324 9.218 6.664 1.00 93.75 188 ALA A N 1
ATOM 1452 C CA . ALA A 1 188 ? -16.972 7.916 7.227 1.00 93.75 188 ALA A CA 1
ATOM 1453 C C . ALA A 1 188 ? -15.842 8.056 8.257 1.00 93.75 188 ALA A C 1
ATOM 1455 O O . ALA A 1 188 ? -15.965 7.553 9.373 1.00 93.75 188 ALA A O 1
ATOM 1456 N N . TYR A 1 189 ? -14.790 8.819 7.944 1.00 96.12 189 TYR A N 1
ATOM 1457 C CA . TYR A 1 189 ? -13.668 9.035 8.868 1.00 96.12 189 TYR A CA 1
ATOM 1458 C C . TYR A 1 189 ? -14.069 9.882 10.077 1.00 96.12 189 TYR A C 1
ATOM 1460 O O . TYR A 1 189 ? -13.647 9.602 11.199 1.00 96.12 189 TYR A O 1
ATOM 1468 N N . GLN A 1 190 ? -14.939 10.879 9.880 1.00 94.62 190 GLN A N 1
ATOM 1469 C CA . GLN A 1 190 ? -15.504 11.653 10.990 1.00 94.62 190 GLN A CA 1
ATOM 1470 C C . GLN A 1 190 ? -16.304 10.756 11.939 1.00 94.62 190 GLN A C 1
ATOM 1472 O O . GLN A 1 190 ? -16.191 10.879 13.158 1.00 94.62 190 GLN A O 1
ATOM 1477 N N . SER A 1 191 ? -17.100 9.838 11.391 1.00 90.56 191 SER A N 1
ATOM 1478 C CA . SER A 1 191 ? -17.900 8.901 12.183 1.00 90.56 191 SER A CA 1
ATOM 1479 C C . SER A 1 191 ? -17.017 7.887 12.908 1.00 90.56 191 SER A C 1
ATOM 1481 O O . SER A 1 191 ? -17.196 7.697 14.107 1.00 90.56 191 SER A O 1
ATOM 1483 N N . ALA A 1 192 ? -15.988 7.346 12.250 1.00 91.31 192 ALA A N 1
ATOM 1484 C CA . ALA A 1 192 ? -14.996 6.479 12.886 1.00 91.31 192 ALA A CA 1
ATOM 1485 C C . ALA A 1 192 ? -14.286 7.176 14.063 1.00 91.31 192 ALA A C 1
ATOM 1487 O O . ALA A 1 192 ? -14.206 6.619 15.158 1.00 91.31 192 ALA A O 1
ATOM 1488 N N . LEU A 1 193 ? -13.843 8.427 13.884 1.00 93.50 193 LEU A N 1
ATOM 1489 C CA . LEU A 1 193 ? -13.202 9.198 14.951 1.00 93.50 193 LEU A CA 1
ATOM 1490 C C . LEU A 1 193 ? -14.170 9.513 16.104 1.00 93.50 193 LEU A C 1
ATOM 1492 O O . LEU A 1 193 ? -13.793 9.386 17.268 1.00 93.50 193 LEU A O 1
ATOM 1496 N N . ARG A 1 194 ? -15.422 9.887 15.809 1.00 91.25 194 ARG A N 1
ATOM 1497 C CA . ARG A 1 194 ? -16.460 10.093 16.837 1.00 91.25 194 ARG A CA 1
ATOM 1498 C C . ARG A 1 194 ? -16.743 8.809 17.612 1.00 91.25 194 ARG A C 1
ATOM 1500 O O . ARG A 1 194 ? -16.829 8.850 18.837 1.00 91.25 194 ARG A O 1
ATOM 1507 N N . ASN A 1 195 ? -16.840 7.674 16.928 1.00 85.06 195 ASN A N 1
ATOM 1508 C CA . ASN A 1 195 ? -17.061 6.376 17.561 1.00 85.06 195 ASN A CA 1
ATOM 1509 C C . ASN A 1 195 ? -15.886 5.996 18.466 1.00 85.06 195 ASN A C 1
ATOM 1511 O O . ASN A 1 195 ? -16.102 5.599 19.610 1.00 85.06 195 ASN A O 1
ATOM 1515 N N . LEU A 1 196 ? -14.650 6.230 18.021 1.00 88.50 196 LEU A N 1
ATOM 1516 C CA . LEU A 1 196 ? -13.463 6.069 18.856 1.00 88.50 196 LEU A CA 1
ATOM 1517 C C . LEU A 1 196 ? -13.490 6.981 20.092 1.00 88.50 196 LEU A C 1
ATOM 1519 O O . LEU A 1 196 ? -13.196 6.528 21.196 1.00 88.50 196 LEU A O 1
ATOM 1523 N N . GLN A 1 197 ? -13.879 8.250 19.946 1.00 86.94 197 GLN A N 1
ATOM 1524 C CA . GLN A 1 197 ? -14.012 9.165 21.084 1.00 86.94 197 GLN A CA 1
ATOM 1525 C C . GLN A 1 197 ? -15.054 8.674 22.088 1.00 86.94 197 GLN A C 1
ATOM 1527 O O . GLN A 1 197 ? -14.784 8.688 23.288 1.00 86.94 197 GLN A O 1
ATOM 1532 N N . LYS A 1 198 ? -16.201 8.174 21.612 1.00 81.75 198 LYS A N 1
ATOM 1533 C CA . LYS A 1 198 ? -17.207 7.544 22.473 1.00 81.75 198 LYS A CA 1
ATOM 1534 C C . LYS A 1 198 ? -16.626 6.340 23.209 1.00 81.75 198 LYS A C 1
ATOM 1536 O O . LYS A 1 198 ? -16.825 6.244 24.413 1.00 81.75 198 LYS A O 1
ATOM 1541 N N . ILE A 1 199 ? -15.878 5.463 22.528 1.00 78.31 199 ILE A N 1
ATOM 1542 C CA . ILE A 1 199 ? -15.193 4.314 23.152 1.00 78.31 199 ILE A CA 1
ATOM 1543 C C . ILE A 1 199 ? -14.242 4.787 24.260 1.00 78.31 199 ILE A C 1
ATOM 1545 O O . ILE A 1 199 ? -14.339 4.305 25.385 1.00 78.31 199 ILE A O 1
ATOM 1549 N N . LYS A 1 200 ? -13.393 5.786 23.988 1.00 77.62 200 LYS A N 1
ATOM 1550 C CA . LYS A 1 200 ? -12.452 6.357 24.972 1.00 77.62 200 LYS A CA 1
ATOM 1551 C C . LYS A 1 200 ? -13.147 7.028 26.164 1.00 77.62 200 LYS A C 1
ATOM 1553 O O . LYS A 1 200 ? -12.555 7.133 27.236 1.00 77.62 200 LYS A O 1
ATOM 1558 N N . GLN A 1 201 ? -14.372 7.512 25.978 1.00 74.56 201 GLN A N 1
ATOM 1559 C CA . GLN A 1 201 ? -15.179 8.149 27.019 1.00 74.56 201 GLN A CA 1
ATOM 1560 C C . GLN A 1 201 ? -16.017 7.157 27.834 1.00 74.56 201 GLN A C 1
ATOM 1562 O O . GLN A 1 201 ? -16.583 7.569 28.846 1.00 74.56 201 GLN A O 1
ATOM 1567 N N . ARG A 1 202 ? -16.082 5.868 27.458 1.00 73.69 202 ARG A N 1
ATOM 1568 C CA . ARG A 1 202 ? -16.795 4.852 28.247 1.00 73.69 202 ARG A CA 1
ATOM 1569 C C . ARG A 1 202 ? -16.138 4.734 29.618 1.00 73.69 202 ARG A C 1
ATOM 1571 O O . ARG A 1 202 ? -15.012 4.249 29.749 1.00 73.69 202 ARG A O 1
ATOM 1578 N N . ARG A 1 203 ? -16.854 5.179 30.649 1.00 65.94 203 ARG A N 1
ATOM 1579 C CA . ARG A 1 203 ? -16.435 5.064 32.043 1.00 65.94 203 ARG A CA 1
ATOM 1580 C C . ARG A 1 203 ? -17.450 4.255 32.824 1.00 65.94 203 ARG A C 1
ATOM 1582 O O . ARG A 1 203 ? -18.655 4.449 32.698 1.00 65.94 203 ARG A O 1
ATOM 1589 N N . LEU A 1 204 ? -16.929 3.357 33.638 1.00 66.06 204 LEU A N 1
ATOM 1590 C CA . LEU A 1 204 ? -17.644 2.709 34.709 1.00 66.06 204 LEU A CA 1
ATOM 1591 C C . LEU A 1 204 ? -17.409 3.539 35.964 1.00 66.06 204 LEU A C 1
ATOM 1593 O O . LEU A 1 204 ? -16.304 3.548 36.505 1.00 66.06 204 LEU A O 1
ATOM 1597 N N . HIS A 1 205 ? -18.444 4.237 36.406 1.00 67.06 205 HIS A N 1
ATOM 1598 C CA . HIS A 1 205 ? -18.430 4.893 37.703 1.00 67.06 205 HIS A CA 1
ATOM 1599 C C . HIS A 1 205 ? -18.739 3.848 38.772 1.00 67.06 205 HIS A C 1
ATOM 1601 O O . HIS A 1 205 ? -19.793 3.232 38.681 1.00 67.06 205 HIS A O 1
ATOM 1607 N N . LEU A 1 206 ? -17.860 3.624 39.749 1.00 63.91 206 LEU A N 1
ATOM 1608 C CA . LEU A 1 206 ? -18.082 2.746 40.901 1.00 63.91 206 LEU A CA 1
ATOM 1609 C C . LEU A 1 206 ? -18.029 3.554 42.199 1.00 63.91 206 LEU A C 1
ATOM 1611 O O . LEU A 1 206 ? -17.064 4.273 42.438 1.00 63.91 206 LEU A O 1
ATOM 1615 N N . GLU A 1 207 ? -18.997 3.358 43.083 1.00 63.69 207 GLU A N 1
ATOM 1616 C CA . GLU A 1 207 ? -18.926 3.784 44.478 1.00 63.69 207 GLU A CA 1
ATOM 1617 C C . GLU A 1 207 ? -18.595 2.589 45.374 1.00 63.69 207 GLU A C 1
ATOM 1619 O O . GLU A 1 207 ? -19.292 1.573 45.356 1.00 63.69 207 GLU A O 1
ATOM 1624 N N . ILE A 1 208 ? -17.524 2.710 46.161 1.00 64.12 208 ILE A N 1
ATOM 1625 C CA . ILE A 1 208 ? -17.049 1.700 47.114 1.00 64.12 208 ILE A CA 1
ATOM 1626 C C . ILE A 1 208 ? -16.804 2.407 48.445 1.00 64.12 208 ILE A C 1
ATOM 1628 O O . ILE A 1 208 ? -15.951 3.287 48.523 1.00 64.12 208 ILE A O 1
ATOM 1632 N N . GLU A 1 209 ? -17.538 2.029 49.496 1.00 69.56 209 GLU A N 1
ATOM 1633 C CA . GLU A 1 209 ? -17.337 2.556 50.862 1.00 69.56 209 GLU A CA 1
ATOM 1634 C C . GLU A 1 209 ? -17.383 4.103 50.948 1.00 69.56 209 GLU A C 1
ATOM 1636 O O . GLU A 1 209 ? -16.681 4.716 51.747 1.00 69.56 209 GLU A O 1
ATOM 1641 N N . GLY A 1 210 ? -18.208 4.752 50.116 1.00 69.19 210 GLY A N 1
ATOM 1642 C CA . GLY A 1 210 ? -18.324 6.218 50.055 1.00 69.19 210 GLY A CA 1
ATOM 1643 C C . GLY A 1 210 ? -17.245 6.915 49.216 1.00 69.19 210 GLY A C 1
ATOM 1644 O O . GLY A 1 210 ? -17.235 8.143 49.125 1.00 69.19 210 GLY A O 1
ATOM 1645 N N . HIS A 1 211 ? -16.351 6.155 48.582 1.00 63.09 211 HIS A N 1
ATOM 1646 C CA . HIS A 1 211 ? -15.396 6.656 47.601 1.00 63.09 211 HIS A CA 1
ATOM 1647 C C . HIS A 1 211 ? -15.875 6.367 46.184 1.00 63.09 211 HIS A C 1
ATOM 1649 O O . HIS A 1 211 ? -16.309 5.261 45.875 1.00 63.09 211 HIS A O 1
ATOM 1655 N N . SER A 1 212 ? -15.748 7.367 45.322 1.00 66.38 212 SER A N 1
ATOM 1656 C CA . SER A 1 212 ? -16.125 7.285 43.919 1.00 66.38 212 SER A CA 1
ATOM 1657 C C . SER A 1 212 ? -14.898 7.027 43.037 1.00 66.38 212 SER A C 1
ATOM 1659 O O . SER A 1 212 ? -13.840 7.638 43.222 1.00 66.38 212 SER A O 1
ATOM 1661 N N . TYR A 1 213 ? -15.042 6.106 42.087 1.00 62.47 213 TYR A N 1
ATOM 1662 C CA . TYR A 1 213 ? -14.009 5.656 41.163 1.00 62.47 213 TYR A CA 1
ATOM 1663 C C . TYR A 1 213 ? -14.536 5.697 39.733 1.00 62.47 213 TYR A C 1
ATOM 1665 O O . TYR A 1 213 ? -15.493 5.012 39.395 1.00 62.47 213 TYR A O 1
ATOM 1673 N N . ASP A 1 214 ? -13.850 6.431 38.867 1.00 65.44 214 ASP A N 1
ATOM 1674 C CA . ASP A 1 214 ? -14.107 6.432 37.431 1.00 65.44 214 ASP A CA 1
ATOM 1675 C C . ASP A 1 214 ? -13.124 5.491 36.733 1.00 65.44 214 ASP A C 1
ATOM 1677 O O . ASP A 1 214 ? -11.928 5.785 36.632 1.00 65.44 214 ASP A O 1
ATOM 1681 N N . ILE A 1 215 ? -13.622 4.360 36.241 1.00 65.31 215 ILE A N 1
ATOM 1682 C CA . ILE A 1 215 ? -12.802 3.319 35.625 1.00 65.31 215 ILE A CA 1
ATOM 1683 C C . ILE A 1 215 ? -13.052 3.310 34.115 1.00 65.31 215 ILE A C 1
ATOM 1685 O O . ILE A 1 215 ? -14.188 3.099 33.694 1.00 65.31 215 ILE A O 1
ATOM 1689 N N . PRO A 1 216 ? -12.034 3.517 33.266 1.00 63.62 216 PRO A N 1
ATOM 1690 C CA . PRO A 1 216 ? -12.210 3.384 31.827 1.00 63.62 216 PRO A CA 1
ATOM 1691 C C . PRO A 1 216 ? -12.608 1.946 31.463 1.00 63.62 216 PRO A C 1
ATOM 1693 O O . PRO A 1 216 ? -11.983 0.966 31.887 1.00 63.62 216 PRO A O 1
ATOM 1696 N N . VAL A 1 217 ? -13.669 1.827 30.668 1.00 67.88 217 VAL A N 1
ATOM 1697 C CA . VAL A 1 217 ? -14.164 0.539 30.179 1.00 67.88 217 VAL A CA 1
ATOM 1698 C C . VAL A 1 217 ? -13.494 0.240 28.853 1.00 67.88 217 VAL A C 1
ATOM 1700 O O . VAL A 1 217 ? -13.793 0.854 27.834 1.00 67.88 217 VAL A O 1
ATOM 1703 N N . MET A 1 218 ? -12.573 -0.719 28.887 1.00 62.28 218 MET A N 1
ATOM 1704 C CA . MET A 1 218 ? -11.775 -1.136 27.734 1.00 62.28 218 MET A CA 1
ATOM 1705 C C . MET A 1 218 ? -12.605 -1.960 26.754 1.00 62.28 218 MET A C 1
ATOM 1707 O O . MET A 1 218 ? -12.431 -1.861 25.541 1.00 62.28 218 MET A O 1
ATOM 1711 N N . ARG A 1 219 ? -13.525 -2.773 27.282 1.00 65.56 219 ARG A N 1
ATOM 1712 C CA . ARG A 1 219 ? -14.428 -3.590 26.478 1.00 65.56 219 ARG A CA 1
ATOM 1713 C C . ARG A 1 219 ? -15.790 -3.666 27.141 1.00 65.56 219 ARG A C 1
ATOM 1715 O O . ARG A 1 219 ? -15.902 -4.047 28.301 1.00 65.56 219 ARG A O 1
ATOM 1722 N N . PHE A 1 220 ? -16.815 -3.336 26.373 1.00 65.75 220 PHE A N 1
ATOM 1723 C CA . PHE A 1 220 ? -18.200 -3.618 26.711 1.00 65.75 220 PHE A CA 1
ATOM 1724 C C . PHE A 1 220 ? -18.857 -4.164 25.457 1.00 65.75 220 PHE A C 1
ATOM 1726 O O . PHE A 1 220 ? -18.953 -3.445 24.462 1.00 65.75 220 PHE A O 1
ATOM 1733 N N . GLY A 1 221 ? -19.214 -5.443 25.473 1.00 63.62 221 GLY A N 1
ATOM 1734 C CA . GLY A 1 221 ? -19.720 -6.111 24.282 1.00 63.62 221 GLY A CA 1
ATOM 1735 C C . GLY A 1 221 ? -20.709 -7.217 24.603 1.00 63.62 221 GLY A C 1
ATOM 1736 O O . GLY A 1 221 ? -20.619 -7.885 25.637 1.00 63.62 221 GLY A O 1
ATOM 1737 N N . PHE A 1 222 ? -21.630 -7.418 23.667 1.00 62.28 222 PHE A N 1
ATOM 1738 C CA . PHE A 1 222 ? -22.574 -8.523 23.658 1.00 62.28 222 PHE A CA 1
ATOM 1739 C C . PHE A 1 222 ? -22.123 -9.558 22.622 1.00 62.28 222 PHE A C 1
ATOM 1741 O O . PHE A 1 222 ? -21.778 -9.230 21.491 1.00 62.28 222 PHE A O 1
ATOM 1748 N N . SER A 1 223 ? -22.146 -10.831 22.998 1.00 66.06 223 SER A N 1
ATOM 1749 C CA . SER A 1 223 ? -22.189 -11.952 22.058 1.00 66.06 223 SER A CA 1
ATOM 1750 C C . SER A 1 223 ? -23.587 -12.569 22.097 1.00 66.06 223 SER A C 1
ATOM 1752 O O . SER A 1 223 ? -24.368 -12.274 23.001 1.00 66.06 223 SER A O 1
ATOM 1754 N N . ARG A 1 224 ? -23.889 -13.509 21.188 1.00 65.38 224 ARG A N 1
ATOM 1755 C CA . ARG A 1 224 ? -25.168 -14.252 21.188 1.00 65.38 224 ARG A CA 1
ATOM 1756 C C . ARG A 1 224 ? -25.549 -14.860 22.542 1.00 65.38 224 ARG A C 1
ATOM 1758 O O . ARG A 1 224 ? -26.709 -15.192 22.740 1.00 65.38 224 ARG A O 1
ATOM 1765 N N . ARG A 1 225 ? -24.588 -15.107 23.437 1.00 71.31 225 ARG A N 1
ATOM 1766 C CA . ARG A 1 225 ? -24.846 -15.774 24.723 1.00 71.31 225 ARG A CA 1
ATOM 1767 C C . ARG A 1 225 ? -24.134 -15.151 25.907 1.00 71.31 225 ARG A C 1
ATOM 1769 O O . ARG A 1 225 ? -24.249 -15.684 27.005 1.00 71.31 225 ARG A O 1
ATOM 1776 N N . SER A 1 226 ? -23.389 -14.069 25.724 1.00 69.50 226 SER A N 1
ATOM 1777 C CA . SER A 1 226 ? -22.611 -13.508 26.821 1.00 69.50 226 SER A CA 1
ATOM 1778 C C . SER A 1 226 ? -22.540 -12.001 26.774 1.00 69.50 226 SER A C 1
ATOM 1780 O O . SER A 1 226 ? -22.455 -11.422 25.698 1.00 69.50 226 SER A O 1
ATOM 1782 N N . VAL A 1 227 ? -22.464 -11.394 27.949 1.00 67.25 227 VAL A N 1
ATOM 1783 C CA . VAL A 1 227 ? -22.001 -10.018 28.101 1.00 67.25 227 VAL A CA 1
ATOM 1784 C C . VAL A 1 227 ? -20.590 -10.056 28.673 1.00 67.25 227 VAL A C 1
ATOM 1786 O O . VAL A 1 227 ? -20.289 -10.886 29.538 1.00 67.25 227 VAL A O 1
ATOM 1789 N N . GLU A 1 228 ? -19.714 -9.203 28.160 1.00 68.00 228 GLU A N 1
ATOM 1790 C CA . GLU A 1 228 ? -18.342 -9.075 28.641 1.00 68.00 228 GLU A CA 1
ATOM 1791 C C . GLU A 1 228 ? -18.064 -7.615 28.980 1.00 68.00 228 GLU A C 1
ATOM 1793 O O . GLU A 1 228 ? -18.248 -6.728 28.142 1.00 68.00 228 GLU A O 1
ATOM 1798 N N . VAL A 1 229 ? -17.628 -7.383 30.217 1.00 67.06 229 VAL A N 1
ATOM 1799 C CA . VAL A 1 229 ? -17.185 -6.078 30.705 1.00 67.06 229 VAL A CA 1
ATOM 1800 C C . VAL A 1 229 ? -15.738 -6.223 31.141 1.00 67.06 229 VAL A C 1
ATOM 1802 O O . VAL A 1 229 ? -15.442 -6.958 32.081 1.00 67.06 229 VAL A O 1
ATOM 1805 N N . VAL A 1 230 ? -14.836 -5.527 30.457 1.00 65.94 230 VAL A N 1
ATOM 1806 C CA . VAL A 1 230 ? -13.429 -5.432 30.842 1.00 65.94 230 VAL A CA 1
ATOM 1807 C C . VAL A 1 230 ? -13.145 -3.988 31.212 1.00 65.94 230 VAL A C 1
ATOM 1809 O O . VAL A 1 230 ? -13.217 -3.095 30.366 1.00 65.94 230 VAL A O 1
ATOM 1812 N N . ALA A 1 231 ? -12.825 -3.763 32.481 1.00 63.78 231 ALA A N 1
ATOM 1813 C CA . ALA A 1 231 ? -12.479 -2.452 33.007 1.00 63.78 231 ALA A CA 1
ATOM 1814 C C . ALA A 1 231 ? -11.034 -2.473 33.522 1.00 63.78 231 ALA A C 1
ATOM 1816 O O . ALA A 1 231 ? -10.641 -3.377 34.267 1.00 63.78 231 ALA A O 1
ATOM 1817 N N . SER A 1 232 ? -10.243 -1.482 33.102 1.00 62.25 232 SER A N 1
ATOM 1818 C CA . SER A 1 232 ? -8.854 -1.329 33.536 1.00 62.25 232 SER A CA 1
ATOM 1819 C C . SER A 1 232 ? -8.770 -0.188 34.540 1.00 62.25 232 SER A C 1
ATOM 1821 O O . SER A 1 232 ? -9.128 0.940 34.204 1.00 62.25 232 SER A O 1
ATOM 1823 N N . PRO A 1 233 ? -8.253 -0.415 35.749 1.00 55.03 233 PRO A N 1
ATOM 1824 C CA . PRO A 1 233 ? -8.083 0.661 36.702 1.00 55.03 233 PRO A CA 1
ATOM 1825 C C . PRO A 1 233 ? -6.924 1.575 36.316 1.00 55.03 233 PRO A C 1
ATOM 1827 O O . PRO A 1 233 ? -5.833 1.143 35.943 1.00 55.03 233 PRO A O 1
ATOM 1830 N N . THR A 1 234 ? -7.165 2.873 36.446 1.00 49.09 234 THR A N 1
ATOM 1831 C CA . THR A 1 234 ? -6.149 3.909 36.303 1.00 49.09 234 THR A CA 1
ATOM 1832 C C . THR A 1 234 ? -5.275 3.909 37.561 1.00 49.09 234 THR A C 1
ATOM 1834 O O . THR A 1 234 ? -5.756 4.185 38.657 1.00 49.09 234 THR A O 1
ATOM 1837 N N . ALA A 1 235 ? -3.987 3.596 37.406 1.00 45.22 235 ALA A N 1
ATOM 1838 C CA . ALA A 1 235 ? -2.938 3.757 38.420 1.00 45.22 235 ALA A CA 1
ATOM 1839 C C . ALA A 1 235 ? -3.188 3.074 39.792 1.00 45.22 235 ALA A C 1
ATOM 1841 O O . ALA A 1 235 ? -3.460 3.724 40.800 1.00 45.22 235 ALA A O 1
ATOM 1842 N N . GLY A 1 236 ? -2.998 1.749 39.846 1.00 48.56 236 GLY A N 1
ATOM 1843 C CA . GLY A 1 236 ? -2.507 1.040 41.042 1.00 48.56 236 GLY A CA 1
ATOM 1844 C C . GLY A 1 236 ? -3.442 0.888 42.249 1.00 48.56 236 GLY A C 1
ATOM 1845 O O . GLY A 1 236 ? -2.976 0.434 43.291 1.00 48.56 236 GLY A O 1
ATOM 1846 N N . LYS A 1 237 ? -4.727 1.255 42.154 1.00 52.41 237 LYS A N 1
ATOM 1847 C CA . LYS A 1 237 ? -5.662 1.198 43.300 1.00 52.41 237 LYS A CA 1
ATOM 1848 C C . LYS A 1 237 ? -6.718 0.092 43.243 1.00 52.41 237 LYS A C 1
ATOM 1850 O O . LYS A 1 237 ? -7.342 -0.172 44.264 1.00 52.41 237 LYS A O 1
ATOM 1855 N N . LEU A 1 238 ? -6.919 -0.559 42.099 1.00 56.28 238 LEU A N 1
ATOM 1856 C CA . LEU A 1 238 ? -7.883 -1.653 41.935 1.00 56.28 238 LEU A CA 1
ATOM 1857 C C . LEU A 1 238 ? -7.274 -2.753 41.040 1.00 56.28 238 LEU A C 1
ATOM 1859 O O . LEU A 1 238 ? -6.382 -2.445 40.247 1.00 56.28 238 LEU A O 1
ATOM 1863 N N . PRO A 1 239 ? -7.700 -4.022 41.169 1.00 56.62 239 PRO A N 1
ATOM 1864 C CA . PRO A 1 239 ? -7.332 -5.094 40.243 1.00 56.62 239 PRO A CA 1
ATOM 1865 C C . PRO A 1 239 ? -8.061 -4.952 38.897 1.00 56.62 239 PRO A C 1
ATOM 1867 O O . PRO A 1 239 ? -9.120 -4.325 38.817 1.00 56.62 239 PRO A O 1
ATOM 1870 N N . TYR A 1 240 ? -7.503 -5.548 37.837 1.00 59.53 240 TYR A N 1
ATOM 1871 C CA . TYR A 1 240 ? -8.190 -5.665 36.546 1.00 59.53 240 TYR A CA 1
ATOM 1872 C C . TYR A 1 240 ? -9.513 -6.407 36.732 1.00 59.53 240 TYR A C 1
ATOM 1874 O O . TYR A 1 240 ? -9.550 -7.466 37.365 1.00 59.53 240 TYR A O 1
ATOM 1882 N N . LEU A 1 241 ? -10.586 -5.861 36.161 1.00 63.97 241 LEU A N 1
ATOM 1883 C CA . LEU A 1 241 ? -11.920 -6.423 36.297 1.00 63.97 241 LEU A CA 1
ATOM 1884 C C . LEU A 1 241 ? -12.356 -7.002 34.951 1.00 63.97 241 LEU A C 1
ATOM 1886 O O . LEU A 1 241 ? -12.807 -6.274 34.068 1.00 63.97 241 LEU A O 1
ATOM 1890 N N . GLY A 1 242 ? -12.180 -8.312 34.785 1.00 63.94 242 GLY A N 1
ATOM 1891 C CA . GLY A 1 242 ? -12.761 -9.068 33.680 1.00 63.94 242 GLY A CA 1
ATOM 1892 C C . GLY A 1 242 ? -14.035 -9.751 34.155 1.00 63.94 242 GLY A C 1
ATOM 1893 O O . GLY A 1 242 ? -13.968 -10.735 34.886 1.00 63.94 242 GLY A O 1
ATOM 1894 N N . LEU A 1 243 ? -15.195 -9.233 33.765 1.00 67.56 243 LEU A N 1
ATOM 1895 C CA . LEU A 1 243 ? -16.488 -9.799 34.130 1.00 67.56 243 LEU A CA 1
ATOM 1896 C C . LEU A 1 243 ? -17.165 -10.402 32.914 1.00 67.56 243 LEU A C 1
ATOM 1898 O O . LEU A 1 243 ? -17.330 -9.743 31.885 1.00 67.56 243 LEU A O 1
ATOM 1902 N N . ARG A 1 244 ? -17.622 -11.644 33.064 1.00 70.56 244 ARG A N 1
ATOM 1903 C CA . ARG A 1 244 ? -18.404 -12.324 32.039 1.00 70.56 244 ARG A CA 1
ATOM 1904 C C . ARG A 1 244 ? -19.723 -12.806 32.610 1.00 70.56 244 ARG A C 1
ATOM 1906 O O . ARG A 1 244 ? -19.761 -13.434 33.666 1.00 70.56 244 ARG A O 1
ATOM 1913 N N . GLY A 1 245 ? -20.799 -12.529 31.890 1.00 72.12 245 GLY A N 1
ATOM 1914 C CA . GLY A 1 245 ? -22.135 -13.018 32.199 1.00 72.12 245 GLY A CA 1
ATOM 1915 C C . GLY A 1 245 ? -22.726 -13.794 31.038 1.00 72.12 245 GLY A C 1
ATOM 1916 O O . GLY A 1 245 ? -22.323 -13.592 29.895 1.00 72.12 245 GLY A O 1
ATOM 1917 N N . THR A 1 246 ? -23.674 -14.684 31.327 1.00 76.44 246 THR A N 1
ATOM 1918 C CA . THR A 1 246 ? -24.416 -15.428 30.296 1.00 76.44 246 THR A CA 1
ATOM 1919 C C . THR A 1 246 ? -25.787 -14.790 30.113 1.00 76.44 246 THR A C 1
ATOM 1921 O O . THR A 1 246 ? -26.496 -14.588 31.095 1.00 76.44 246 THR A O 1
ATOM 1924 N N . LEU A 1 247 ? -26.156 -14.467 28.874 1.00 72.75 247 LEU A N 1
ATOM 1925 C CA . LEU A 1 247 ? -27.465 -13.888 28.563 1.00 72.75 247 LEU A CA 1
ATOM 1926 C C . LEU A 1 247 ? -28.570 -14.965 28.603 1.00 72.75 247 LEU A C 1
ATOM 1928 O O . LEU A 1 247 ? -28.275 -16.142 28.357 1.00 72.75 247 LEU A O 1
ATOM 1932 N N . PRO A 1 248 ? -29.835 -14.588 28.875 1.00 74.19 248 PRO A N 1
ATOM 1933 C CA . PRO A 1 248 ? -30.981 -15.487 28.746 1.00 74.19 248 PRO A CA 1
ATOM 1934 C C . PRO A 1 248 ? -31.066 -16.116 27.346 1.00 74.19 248 PRO A C 1
ATOM 1936 O O . PRO A 1 248 ? -30.709 -15.491 26.348 1.00 74.19 248 PRO A O 1
ATOM 1939 N N . ARG A 1 249 ? -31.526 -17.373 27.247 1.00 72.94 249 ARG A N 1
ATOM 1940 C CA . ARG A 1 249 ? -31.601 -18.104 25.958 1.00 72.94 249 ARG A CA 1
ATOM 1941 C C . ARG A 1 249 ? -32.596 -17.490 24.972 1.00 72.94 249 ARG A C 1
ATOM 1943 O O . ARG A 1 249 ? -32.468 -17.705 23.773 1.00 72.94 249 ARG A O 1
ATOM 1950 N N . ASP A 1 250 ? -33.585 -16.798 25.504 1.00 72.06 250 ASP A N 1
ATOM 1951 C CA . ASP A 1 250 ? -34.672 -16.100 24.832 1.00 72.06 250 ASP A CA 1
ATOM 1952 C C . ASP A 1 250 ? -34.336 -14.637 24.510 1.00 72.06 250 ASP A C 1
ATOM 1954 O O . ASP A 1 250 ? -35.156 -13.950 23.906 1.00 72.06 250 ASP A O 1
ATOM 1958 N N . ALA A 1 251 ? -33.126 -14.169 24.838 1.00 66.00 251 ALA A N 1
ATOM 1959 C CA . ALA A 1 251 ? -32.665 -12.848 24.442 1.00 66.00 251 ALA A CA 1
ATOM 1960 C C . ALA A 1 251 ? -32.372 -12.809 22.931 1.00 66.00 251 ALA A C 1
ATOM 1962 O O . ALA A 1 251 ? -31.247 -13.038 22.485 1.00 66.00 251 ALA A O 1
ATOM 1963 N N . THR A 1 252 ? -33.400 -12.554 22.121 1.00 62.19 252 THR A N 1
ATOM 1964 C CA . THR A 1 252 ? -33.297 -12.490 20.653 1.00 62.19 252 THR A CA 1
ATOM 1965 C C . THR A 1 252 ? -32.904 -11.109 20.138 1.00 62.19 252 THR A C 1
ATOM 1967 O O . THR A 1 252 ? -32.762 -10.925 18.933 1.00 62.19 252 THR A O 1
ATOM 1970 N N . GLY A 1 253 ? -32.729 -10.132 21.029 1.00 60.22 253 GLY A N 1
ATOM 1971 C CA . GLY A 1 253 ? -32.270 -8.804 20.660 1.00 60.22 253 GLY A CA 1
ATOM 1972 C C . GLY A 1 253 ? -32.258 -7.797 21.812 1.00 60.22 253 GLY A C 1
ATOM 1973 O O . GLY A 1 253 ? -32.612 -8.118 22.945 1.00 60.22 253 GLY A O 1
ATOM 1974 N N . PRO A 1 254 ? -31.872 -6.550 21.538 1.00 55.88 254 PRO A N 1
ATOM 1975 C CA . PRO A 1 254 ? -31.626 -5.538 22.568 1.00 55.88 254 PRO A CA 1
ATOM 1976 C C . PRO A 1 254 ? -32.893 -5.154 23.351 1.00 55.88 254 PRO A C 1
ATOM 1978 O O . PRO A 1 254 ? -32.844 -5.036 24.568 1.00 55.88 254 PRO A O 1
ATOM 1981 N N . ALA A 1 255 ? -34.060 -5.122 22.699 1.00 60.44 255 ALA A N 1
ATOM 1982 C CA . ALA A 1 255 ? -35.346 -4.910 23.376 1.00 60.44 255 ALA A CA 1
ATOM 1983 C C . ALA A 1 255 ? -35.701 -6.026 24.382 1.00 60.44 255 ALA A C 1
ATOM 1985 O O . ALA A 1 255 ? -36.331 -5.766 25.399 1.00 60.44 255 ALA A O 1
ATOM 1986 N N . SER A 1 256 ? -35.265 -7.269 24.135 1.00 65.50 256 SER A N 1
ATOM 1987 C CA . SER A 1 256 ? -35.468 -8.385 25.078 1.00 65.50 256 SER A CA 1
ATOM 1988 C C . SER A 1 256 ? -34.504 -8.361 26.268 1.00 65.50 256 SER A C 1
ATOM 1990 O O . SER A 1 256 ? -34.653 -9.155 27.190 1.00 65.50 256 SER A O 1
ATOM 1992 N N . LEU A 1 257 ? -33.509 -7.468 26.242 1.00 66.12 257 LEU A N 1
ATOM 1993 C CA . LEU A 1 257 ? -32.500 -7.319 27.287 1.00 66.12 257 LEU A CA 1
ATOM 1994 C C . LEU A 1 257 ? -32.798 -6.152 28.237 1.00 66.12 257 LEU A C 1
ATOM 1996 O O . LEU A 1 257 ? -32.127 -6.024 29.262 1.00 66.12 257 LEU A O 1
ATOM 2000 N N . GLU A 1 258 ? -33.796 -5.317 27.941 1.00 70.00 258 GLU A N 1
ATOM 2001 C CA . GLU A 1 258 ? -34.178 -4.215 28.819 1.00 70.00 258 GLU A CA 1
ATOM 2002 C C . GLU A 1 258 ? -34.668 -4.757 30.170 1.00 70.00 258 GLU A C 1
ATOM 2004 O O . GLU A 1 258 ? -35.459 -5.696 30.242 1.00 70.00 258 GLU A O 1
ATOM 2009 N N . ASN A 1 259 ? -34.156 -4.189 31.260 1.00 71.19 259 ASN A N 1
ATOM 2010 C CA . ASN A 1 259 ? -34.358 -4.636 32.640 1.00 71.19 259 ASN A CA 1
ATOM 2011 C C . ASN A 1 259 ? -33.892 -6.074 32.926 1.00 71.19 259 ASN A C 1
ATOM 2013 O O . ASN A 1 259 ? -34.259 -6.655 33.948 1.00 71.19 259 ASN A O 1
ATOM 2017 N N . THR A 1 260 ? -33.051 -6.656 32.064 1.00 70.50 260 THR A N 1
ATOM 2018 C CA . THR A 1 260 ? -32.455 -7.969 32.323 1.00 70.50 260 THR A CA 1
ATOM 2019 C C . THR A 1 260 ? -31.285 -7.833 33.288 1.00 70.50 260 THR A C 1
ATOM 2021 O O . THR A 1 260 ? -30.346 -7.071 33.047 1.00 70.50 260 THR A O 1
ATOM 2024 N N . THR A 1 261 ? -31.318 -8.622 34.363 1.00 74.06 261 THR A N 1
ATOM 2025 C CA . THR A 1 261 ? -30.188 -8.783 35.279 1.00 74.06 261 THR A CA 1
ATOM 2026 C C . THR A 1 261 ? -29.358 -9.997 34.877 1.00 74.06 261 THR A C 1
ATOM 2028 O O . THR A 1 261 ? -29.830 -11.132 34.895 1.00 74.06 261 THR A O 1
ATOM 2031 N N . VAL A 1 262 ? -28.093 -9.766 34.543 1.00 71.75 262 VAL A N 1
ATOM 2032 C CA . VAL A 1 262 ? -27.131 -10.803 34.172 1.00 71.75 262 VAL A CA 1
ATOM 2033 C C . VAL A 1 262 ? -26.157 -11.010 35.322 1.00 71.75 262 VAL A C 1
ATOM 2035 O O . VAL A 1 262 ? -25.467 -10.078 35.725 1.00 71.75 262 VAL A O 1
ATOM 2038 N N . ALA A 1 263 ? -26.059 -12.237 35.832 1.00 73.00 263 ALA A N 1
ATOM 2039 C CA . ALA A 1 263 ? -25.010 -12.582 36.784 1.00 73.00 263 ALA A CA 1
ATOM 2040 C C . ALA A 1 263 ? -23.644 -12.562 36.080 1.00 73.00 263 ALA A C 1
ATOM 2042 O O . ALA A 1 263 ? -23.441 -13.235 35.068 1.00 73.00 263 ALA A O 1
ATOM 2043 N N . LEU A 1 264 ? -22.716 -11.790 36.630 1.00 70.31 264 LEU A N 1
ATOM 2044 C CA . LEU A 1 264 ? -21.332 -11.675 36.211 1.00 70.31 264 LEU A CA 1
ATOM 2045 C C . LEU A 1 264 ? -20.453 -12.502 37.149 1.00 70.31 264 LEU A C 1
ATOM 2047 O O . LEU A 1 264 ? -20.588 -12.429 38.371 1.00 70.31 264 LEU A O 1
ATOM 2051 N N . LYS A 1 265 ? -19.520 -13.256 36.578 1.00 71.62 265 LYS A N 1
ATOM 2052 C CA . LYS A 1 265 ? -18.426 -13.879 37.322 1.00 71.62 265 LYS A CA 1
ATOM 2053 C C . LYS A 1 265 ? -17.106 -13.451 36.703 1.00 71.62 265 LYS A C 1
ATOM 2055 O O . LYS A 1 265 ? -16.992 -13.377 35.477 1.00 71.62 265 LYS A O 1
ATOM 2060 N N . GLY A 1 266 ? -16.132 -13.155 37.550 1.00 68.12 266 GLY A N 1
ATOM 2061 C CA . GLY A 1 266 ? -14.790 -12.784 37.133 1.00 68.12 266 GLY A CA 1
ATOM 2062 C C . GLY A 1 266 ? -13.744 -13.266 38.121 1.00 68.12 266 GLY A C 1
ATOM 2063 O O . GLY A 1 266 ? -13.997 -13.363 39.325 1.00 68.12 266 GLY A O 1
ATOM 2064 N N . GLU A 1 267 ? -12.560 -13.546 37.594 1.00 63.81 267 GLU A N 1
ATOM 2065 C CA . GLU A 1 267 ? -11.360 -13.722 38.399 1.00 63.81 267 GLU A CA 1
ATOM 2066 C C . GLU A 1 267 ? -10.584 -12.398 38.396 1.00 63.81 267 GLU A C 1
ATOM 2068 O O . GLU A 1 267 ? -10.387 -11.806 37.328 1.00 63.81 267 GLU A O 1
ATOM 2073 N N . PRO A 1 268 ? -10.171 -11.887 39.563 1.00 60.19 268 PRO A N 1
ATOM 2074 C CA . PRO A 1 268 ? -9.286 -10.735 39.614 1.00 60.19 268 PRO A CA 1
ATOM 2075 C C . PRO A 1 268 ? -7.929 -11.113 39.012 1.00 60.19 268 PRO A C 1
ATOM 2077 O O . PRO A 1 268 ? -7.312 -12.099 39.407 1.00 60.19 268 PRO A O 1
ATOM 2080 N N . VAL A 1 269 ? -7.457 -10.326 38.045 1.00 56.28 269 VAL A N 1
ATOM 2081 C CA . VAL A 1 269 ? -6.146 -10.549 37.419 1.00 56.28 269 VAL A CA 1
ATOM 2082 C C . VAL A 1 269 ? -5.098 -9.753 38.195 1.00 56.28 269 VAL A C 1
ATOM 2084 O O . VAL A 1 269 ? -5.137 -8.520 38.212 1.00 56.28 269 VAL A O 1
ATOM 2087 N N . ALA A 1 270 ? -4.178 -10.458 38.858 1.00 48.12 270 ALA A N 1
ATOM 2088 C CA . ALA A 1 270 ? -3.102 -9.851 39.637 1.00 48.12 270 ALA A CA 1
ATOM 2089 C C . ALA A 1 270 ? -2.089 -9.124 38.733 1.00 48.12 270 ALA A C 1
ATOM 2091 O O . ALA A 1 270 ? -1.681 -9.639 37.690 1.00 48.12 270 ALA A O 1
ATOM 2092 N N . PHE A 1 271 ? -1.646 -7.934 39.153 1.00 41.09 271 PHE A N 1
ATOM 2093 C CA . PHE A 1 271 ? -0.555 -7.210 38.498 1.00 41.09 271 PHE A CA 1
ATOM 2094 C C . PHE A 1 271 ? 0.760 -7.553 39.202 1.00 41.09 271 PHE A C 1
ATOM 2096 O O . PHE A 1 271 ? 0.900 -7.347 40.409 1.00 41.09 271 PHE A O 1
ATOM 2103 N N . GLY A 1 272 ? 1.733 -8.074 38.453 1.00 42.66 272 GLY A N 1
ATOM 2104 C CA . GLY A 1 272 ? 3.049 -8.412 38.989 1.00 42.66 272 GLY A CA 1
ATOM 2105 C C . GLY A 1 272 ? 3.725 -7.191 39.619 1.00 42.66 272 GLY A C 1
ATOM 2106 O O . GLY A 1 272 ? 4.134 -6.280 38.905 1.00 42.66 272 GLY A O 1
ATOM 2107 N N . GLY A 1 273 ? 3.843 -7.172 40.952 1.00 42.59 273 GLY A N 1
ATOM 2108 C CA . GLY A 1 273 ? 4.699 -6.218 41.666 1.00 42.59 273 GLY A CA 1
ATOM 2109 C C . GLY A 1 273 ? 4.232 -5.753 43.050 1.00 42.59 273 GLY A C 1
ATOM 2110 O O . GLY A 1 273 ? 5.060 -5.246 43.803 1.00 42.59 273 GLY A O 1
ATOM 2111 N N . ALA A 1 274 ? 2.962 -5.923 43.432 1.00 40.91 274 ALA A N 1
ATOM 2112 C CA . ALA A 1 274 ? 2.489 -5.503 44.755 1.00 40.91 274 ALA A CA 1
ATOM 2113 C C . ALA A 1 274 ? 2.552 -6.653 45.779 1.00 40.91 274 ALA A C 1
ATOM 2115 O O . ALA A 1 274 ? 2.038 -7.743 45.553 1.00 40.91 274 ALA A O 1
ATOM 2116 N N . SER A 1 275 ? 3.198 -6.398 46.919 1.00 41.03 275 SER A N 1
ATOM 2117 C CA . SER A 1 275 ? 3.309 -7.323 48.052 1.00 41.03 275 SER A CA 1
ATOM 2118 C C . SER A 1 275 ? 1.934 -7.818 48.516 1.00 41.03 275 SER A C 1
ATOM 2120 O O . SER A 1 275 ? 1.102 -7.020 48.943 1.00 41.03 275 SER A O 1
ATOM 2122 N N . GLN A 1 276 ? 1.759 -9.143 48.501 1.00 46.22 276 GLN A N 1
ATOM 2123 C CA . GLN A 1 276 ? 0.619 -9.911 49.011 1.00 46.22 276 GLN A CA 1
ATOM 2124 C C . GLN A 1 276 ? 0.089 -9.382 50.355 1.00 46.22 276 GLN A C 1
ATOM 2126 O O . GLN A 1 276 ? 0.585 -9.732 51.426 1.00 46.22 276 GLN A O 1
ATOM 2131 N N . LYS A 1 277 ? -0.982 -8.591 50.319 1.00 47.66 277 LYS A N 1
ATOM 2132 C CA . LYS A 1 277 ? -1.952 -8.521 51.415 1.00 47.66 277 LYS A CA 1
ATOM 2133 C C . LYS A 1 277 ? -3.346 -8.607 50.809 1.00 47.66 277 LYS A C 1
ATOM 2135 O O . LYS A 1 277 ? -3.823 -7.651 50.213 1.00 47.66 277 LYS A O 1
ATOM 2140 N N . SER A 1 278 ? -3.923 -9.802 50.962 1.00 54.66 278 SER A N 1
ATOM 2141 C CA . SER A 1 278 ? -5.323 -10.159 50.714 1.00 54.66 278 SER A CA 1
ATOM 2142 C C . SER A 1 278 ? -5.886 -9.668 49.377 1.00 54.66 278 SER A C 1
ATOM 2144 O O . SER A 1 278 ? -6.715 -8.760 49.332 1.00 54.66 278 SER A O 1
ATOM 2146 N N . GLU A 1 279 ? -5.440 -10.286 48.284 1.00 56.00 279 GL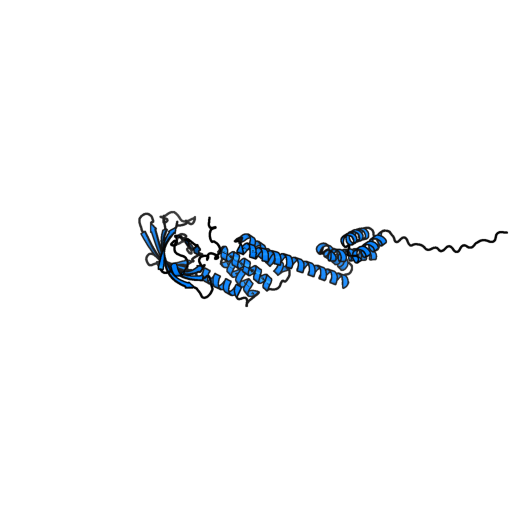U A N 1
ATOM 2147 C CA . GLU A 1 279 ? -6.119 -10.125 47.002 1.00 56.00 279 GLU A CA 1
ATOM 2148 C C . GLU A 1 279 ? -7.507 -10.785 47.069 1.00 56.00 279 GLU A C 1
ATOM 2150 O O . GLU A 1 279 ? -7.662 -11.844 47.691 1.00 56.00 279 GLU A O 1
ATOM 2155 N N . PRO A 1 280 ? -8.536 -10.166 46.472 1.00 56.47 280 PRO A N 1
ATOM 2156 C CA . PRO A 1 280 ? -9.843 -10.793 46.361 1.00 56.47 280 PRO A CA 1
ATOM 2157 C C . PRO A 1 280 ? -9.714 -12.132 45.621 1.00 56.47 280 PRO A C 1
ATOM 2159 O O . PRO A 1 280 ? -8.979 -12.239 44.649 1.00 56.47 280 PRO A O 1
ATOM 2162 N N . THR A 1 281 ? -10.413 -13.168 46.088 1.00 60.62 281 THR A N 1
ATOM 2163 C CA . THR A 1 281 ? -10.351 -14.523 45.491 1.00 60.62 281 THR A CA 1
ATOM 2164 C C . THR A 1 281 ? -11.443 -14.778 44.457 1.00 60.62 281 THR A C 1
ATOM 2166 O O . THR A 1 281 ? -11.338 -15.698 43.655 1.00 60.62 281 THR A O 1
ATOM 2169 N N . SER A 1 282 ? -12.498 -13.967 44.459 1.00 62.97 282 SER A N 1
ATOM 2170 C CA . SER A 1 282 ? -13.557 -13.997 43.454 1.00 62.97 282 SER A CA 1
ATOM 2171 C C . SER A 1 282 ? -14.237 -12.637 43.384 1.00 62.97 282 SER A C 1
ATOM 2173 O O . SER A 1 282 ? -14.300 -11.916 44.386 1.00 62.97 282 SER A O 1
ATOM 2175 N N . VAL A 1 283 ? -14.724 -12.289 42.194 1.00 65.12 283 VAL A N 1
ATOM 2176 C CA . VAL A 1 283 ? -15.626 -11.158 41.997 1.00 65.12 283 VAL A CA 1
ATOM 2177 C C . VAL A 1 283 ? -16.925 -11.701 41.425 1.00 65.12 283 VAL A C 1
ATOM 2179 O O . VAL A 1 283 ? -16.971 -12.202 40.298 1.00 65.12 283 VAL A O 1
ATOM 2182 N N . GLU A 1 284 ? -17.987 -11.600 42.211 1.00 65.75 284 GLU A N 1
ATOM 2183 C CA . GLU A 1 284 ? -19.343 -11.841 41.736 1.00 65.75 284 GLU A CA 1
ATOM 2184 C C . GLU A 1 284 ? -20.018 -10.509 41.485 1.00 65.75 284 GLU A C 1
ATOM 2186 O O . GLU A 1 284 ? -19.862 -9.566 42.261 1.00 65.75 284 GLU A O 1
ATOM 2191 N N . GLY A 1 285 ? -20.795 -10.428 40.414 1.00 66.94 285 GLY A N 1
ATOM 2192 C CA . GLY A 1 285 ? -21.612 -9.260 40.208 1.00 66.94 285 GLY A CA 1
ATOM 2193 C C . GLY A 1 285 ? -22.909 -9.510 39.490 1.00 66.94 285 GLY A C 1
ATOM 2194 O O . GLY A 1 285 ? -23.209 -10.617 39.055 1.00 66.94 285 GLY A O 1
ATOM 2195 N N . SER A 1 286 ? -23.702 -8.461 39.384 1.00 65.62 286 SER A N 1
ATOM 2196 C CA . SER A 1 286 ? -24.908 -8.455 38.571 1.00 65.62 286 SER A CA 1
ATOM 2197 C C . SER A 1 286 ? -24.908 -7.203 37.720 1.00 65.62 286 SER A C 1
ATOM 2199 O O . SER A 1 286 ? -24.649 -6.130 38.254 1.00 65.62 286 SER A O 1
ATOM 2201 N N . LEU A 1 287 ? -25.197 -7.356 36.433 1.00 68.81 287 LEU A N 1
ATOM 2202 C CA . LEU A 1 287 ? -25.390 -6.278 35.474 1.00 68.81 287 LEU A CA 1
ATOM 2203 C C . LEU A 1 287 ? -26.885 -6.133 35.226 1.00 68.81 287 LEU A C 1
ATOM 2205 O O . LEU A 1 287 ? -27.468 -7.037 34.634 1.00 68.81 287 LEU A O 1
ATOM 2209 N N . THR A 1 288 ? -27.507 -5.038 35.651 1.00 68.75 288 THR A N 1
ATOM 2210 C CA . THR A 1 288 ? -28.893 -4.749 35.251 1.00 68.75 288 THR A CA 1
ATOM 2211 C C . THR A 1 288 ? -28.889 -3.713 34.150 1.00 68.75 288 THR A C 1
ATOM 2213 O O . THR A 1 288 ? -28.453 -2.588 34.380 1.00 68.75 288 THR A O 1
ATOM 2216 N N . LEU A 1 289 ? -29.371 -4.099 32.973 1.00 66.69 289 LEU A N 1
ATOM 2217 C CA . LEU A 1 289 ? -29.466 -3.222 31.813 1.00 66.69 289 LEU A CA 1
ATOM 2218 C C . LEU A 1 289 ? -30.753 -2.397 31.924 1.00 66.69 289 LEU A C 1
ATOM 2220 O O . LEU A 1 289 ? -31.832 -2.974 31.984 1.00 66.69 289 LEU A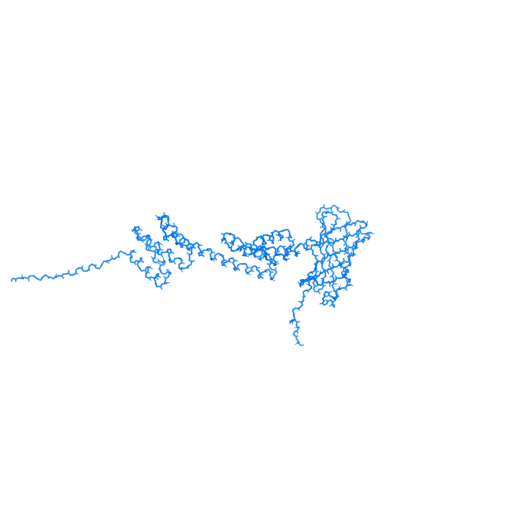 O 1
ATOM 2224 N N . ARG A 1 290 ? -30.669 -1.071 31.980 1.00 59.78 290 ARG A N 1
ATOM 2225 C CA . ARG A 1 290 ? -31.815 -0.153 32.006 1.00 59.78 290 ARG A CA 1
ATOM 2226 C C . ARG A 1 290 ? -31.660 0.769 30.804 1.00 59.78 290 ARG A C 1
ATOM 2228 O O . ARG A 1 290 ? -30.582 1.311 30.625 1.00 59.78 290 ARG A O 1
ATOM 2235 N N . GLU A 1 291 ? -32.690 0.900 29.978 1.00 61.75 291 GLU A N 1
ATOM 2236 C CA . GLU A 1 291 ? -32.650 1.675 28.730 1.00 61.75 291 GLU A CA 1
ATOM 2237 C C . GLU A 1 291 ? -31.663 1.119 27.686 1.00 61.75 291 GLU A C 1
ATOM 2239 O O . GLU A 1 291 ? -30.445 1.213 27.811 1.00 61.75 291 GLU A O 1
ATOM 2244 N N . ILE A 1 292 ? -32.224 0.499 26.646 1.00 57.88 292 ILE A N 1
ATOM 2245 C CA . ILE A 1 292 ? -31.494 -0.009 25.484 1.00 57.88 292 ILE A CA 1
ATOM 2246 C C . ILE A 1 292 ? -32.129 0.632 24.252 1.00 57.88 292 ILE A C 1
ATOM 2248 O O . ILE A 1 292 ? -33.048 0.083 23.644 1.00 57.88 292 ILE A O 1
ATOM 2252 N N . ALA A 1 293 ? -31.681 1.840 23.918 1.00 57.59 293 ALA A N 1
ATOM 2253 C CA . ALA A 1 293 ? -32.202 2.587 22.779 1.00 57.59 293 ALA A CA 1
ATOM 2254 C C . ALA A 1 293 ? -31.244 2.476 21.585 1.00 57.59 293 ALA A C 1
ATOM 2256 O O . ALA A 1 293 ? -30.028 2.594 21.773 1.00 57.59 293 ALA A O 1
ATOM 2257 N N . PRO A 1 294 ? -31.756 2.272 20.356 1.00 52.50 294 PRO A N 1
ATOM 2258 C CA . PRO A 1 294 ? -30.927 2.389 19.174 1.00 52.50 294 PRO A CA 1
ATOM 2259 C C . PRO A 1 294 ? -30.472 3.843 19.079 1.00 52.50 294 PRO A C 1
ATOM 2261 O O . PRO A 1 294 ? -31.280 4.767 18.949 1.00 52.50 294 PRO A O 1
ATOM 2264 N N . HIS A 1 295 ? -29.165 4.054 19.151 1.00 48.97 295 HIS A N 1
ATOM 2265 C CA . HIS A 1 295 ? -28.595 5.338 18.789 1.00 48.97 295 HIS A CA 1
ATOM 2266 C C . HIS A 1 295 ? -28.898 5.544 17.294 1.00 48.97 295 HIS A C 1
ATOM 2268 O O . HIS A 1 295 ? -28.928 4.574 16.546 1.00 48.97 295 HIS A O 1
ATOM 2274 N N . GLY A 1 296 ? -29.147 6.774 16.830 1.00 43.75 296 GLY A N 1
ATOM 2275 C CA . GLY A 1 296 ? -29.603 7.057 15.449 1.00 43.75 296 GLY A CA 1
ATOM 2276 C C . GLY A 1 296 ? -28.744 6.521 14.277 1.00 43.75 296 GLY A C 1
ATOM 2277 O O . GLY A 1 296 ? -29.081 6.778 13.126 1.00 43.75 296 GLY A O 1
ATOM 2278 N N . GLU A 1 297 ? -27.663 5.785 14.550 1.00 47.59 297 GLU A N 1
ATOM 2279 C CA . GLU A 1 297 ? -26.865 4.995 13.611 1.00 47.59 297 GLU A CA 1
ATOM 2280 C C . GLU A 1 297 ? -27.009 3.494 13.947 1.00 47.59 297 GLU A C 1
ATOM 2282 O O . GLU A 1 297 ? -26.850 3.084 15.098 1.00 47.59 297 GLU A O 1
ATOM 2287 N N . ALA A 1 298 ? -27.313 2.662 12.945 1.00 45.09 298 ALA A N 1
ATOM 2288 C CA . ALA A 1 298 ? -27.535 1.227 13.129 1.00 45.09 298 ALA A CA 1
ATOM 2289 C C . ALA A 1 298 ? -26.326 0.531 13.784 1.00 45.09 298 ALA A C 1
ATOM 2291 O O . ALA A 1 298 ? -25.192 0.711 13.346 1.00 45.09 298 ALA A O 1
ATOM 2292 N N . GLY A 1 299 ? -26.580 -0.304 14.798 1.00 49.38 299 GLY A N 1
ATOM 2293 C CA . GLY A 1 299 ? -25.553 -1.146 15.422 1.00 49.38 299 GLY A CA 1
ATOM 2294 C C . GLY A 1 299 ? -25.052 -0.689 16.795 1.00 49.38 299 GLY A C 1
ATOM 2295 O O . GLY A 1 299 ? -24.230 -1.386 17.382 1.00 49.38 299 GLY A O 1
ATOM 2296 N N . PHE A 1 300 ? -25.549 0.431 17.322 1.00 49.28 300 PHE A N 1
ATOM 2297 C CA . PHE A 1 300 ? -25.061 1.038 18.558 1.00 49.28 300 PHE A CA 1
ATOM 2298 C C . PHE A 1 300 ? -26.196 1.308 19.551 1.00 49.28 300 PHE A C 1
ATOM 2300 O O . PHE A 1 300 ? -27.210 1.903 19.188 1.00 49.28 300 PHE A O 1
ATOM 2307 N N . TRP A 1 301 ? -26.010 0.891 20.805 1.00 56.03 301 TRP A N 1
ATOM 2308 C CA . TRP A 1 301 ? -27.035 0.978 21.853 1.00 56.03 301 TRP A CA 1
ATOM 2309 C C . TRP A 1 301 ? -26.523 1.730 23.064 1.00 56.03 301 TRP A C 1
ATOM 2311 O O . TRP A 1 301 ? -25.468 1.362 23.574 1.00 56.03 301 TRP A O 1
ATOM 2321 N N . ASP A 1 302 ? -27.266 2.719 23.552 1.00 58.50 302 ASP A N 1
ATOM 2322 C CA . ASP A 1 302 ? -27.006 3.234 24.895 1.00 58.50 302 ASP A CA 1
ATOM 2323 C C . ASP A 1 302 ? -27.401 2.163 25.901 1.00 58.50 302 ASP A C 1
ATOM 2325 O O . ASP A 1 302 ? -28.470 1.571 25.795 1.00 58.50 302 ASP A O 1
ATOM 2329 N N . VAL A 1 303 ? -26.497 1.870 26.828 1.00 60.09 303 VAL A N 1
ATOM 2330 C CA . VAL A 1 303 ? -26.731 0.910 27.897 1.00 60.09 303 VAL A CA 1
ATOM 2331 C C . VAL A 1 303 ? -26.426 1.593 29.210 1.00 60.09 303 VAL A C 1
ATOM 2333 O O . VAL A 1 303 ? -25.277 1.975 29.452 1.00 60.09 303 VAL A O 1
ATOM 2336 N N . GLN A 1 304 ? -27.439 1.706 30.069 1.00 61.53 304 GLN A N 1
ATOM 2337 C CA . GLN A 1 304 ? -27.218 1.968 31.480 1.00 61.53 304 GLN A CA 1
ATOM 2338 C C . GLN A 1 304 ? -27.104 0.631 32.201 1.00 61.53 304 GLN A C 1
ATOM 2340 O O . GLN A 1 304 ? -28.015 -0.193 32.160 1.00 61.53 304 GLN A O 1
ATOM 2345 N N . ALA A 1 305 ? -25.973 0.392 32.850 1.00 60.25 305 ALA A N 1
ATOM 2346 C CA . ALA A 1 305 ? -25.735 -0.866 33.535 1.00 60.25 305 ALA A CA 1
ATOM 2347 C C . ALA A 1 305 ? -25.469 -0.624 35.016 1.00 60.25 305 ALA A C 1
ATOM 2349 O O . ALA A 1 305 ? -24.484 0.027 35.357 1.00 60.25 305 ALA A O 1
ATOM 2350 N N . GLU A 1 306 ? -26.330 -1.155 35.883 1.00 62.91 306 GLU A N 1
ATOM 2351 C CA . GLU A 1 306 ? -26.061 -1.207 37.319 1.00 62.91 306 GLU A CA 1
ATOM 2352 C C . GLU A 1 306 ? -25.173 -2.419 37.596 1.00 62.91 306 GLU A C 1
ATOM 2354 O O . GLU A 1 306 ? -25.605 -3.551 37.375 1.00 62.91 306 GLU A O 1
ATOM 2359 N N . ILE A 1 307 ? -23.937 -2.179 38.037 1.00 62.62 307 ILE A N 1
ATOM 2360 C CA . ILE A 1 307 ? -22.988 -3.228 38.409 1.00 62.62 307 ILE A CA 1
ATOM 2361 C C . ILE A 1 307 ? -22.905 -3.290 39.924 1.00 62.62 307 ILE A C 1
ATOM 2363 O O . ILE A 1 307 ? -22.432 -2.345 40.547 1.00 62.62 307 ILE A O 1
ATOM 2367 N N . VAL A 1 308 ? -23.317 -4.415 40.501 1.00 62.09 308 VAL A N 1
ATOM 2368 C CA . VAL A 1 308 ? -23.007 -4.748 41.896 1.00 62.09 308 VAL A CA 1
ATOM 2369 C C . VAL A 1 308 ? -21.785 -5.646 41.883 1.00 62.09 308 VAL A C 1
ATOM 2371 O O . VAL A 1 308 ? -21.836 -6.661 41.205 1.00 62.09 308 VAL A O 1
ATOM 2374 N N . LEU A 1 309 ? -20.708 -5.314 42.593 1.00 62.97 309 LEU A N 1
ATOM 2375 C CA . LEU A 1 309 ? -19.547 -6.201 42.748 1.00 62.97 309 LEU A CA 1
ATOM 2376 C C . LEU A 1 309 ? -19.420 -6.635 44.194 1.00 62.97 309 LEU A C 1
ATOM 2378 O O . LEU A 1 309 ? -19.456 -5.795 45.087 1.00 62.97 309 LEU A O 1
ATOM 2382 N N . LYS A 1 310 ? -19.230 -7.934 44.402 1.00 64.50 310 LYS A N 1
ATOM 2383 C CA . LYS A 1 310 ? -18.938 -8.548 45.690 1.00 64.50 310 LYS A CA 1
ATOM 2384 C C . LYS A 1 310 ? -17.613 -9.271 45.588 1.00 64.50 310 LYS A C 1
ATOM 2386 O O . LYS A 1 310 ? -17.466 -10.180 44.774 1.00 64.50 310 LYS A O 1
ATOM 2391 N N . TRP A 1 311 ? -16.667 -8.883 46.429 1.00 67.75 311 TRP A N 1
ATOM 2392 C CA . TRP A 1 311 ? -15.432 -9.630 46.618 1.00 67.75 311 TRP A CA 1
ATOM 2393 C C . TRP A 1 311 ? -15.240 -9.979 48.087 1.00 67.75 311 TRP A C 1
ATOM 2395 O O . TRP A 1 311 ? -15.650 -9.224 48.971 1.00 67.75 311 TRP A O 1
ATOM 2405 N N . SER A 1 312 ? -14.615 -11.131 48.333 1.00 59.31 312 SER A N 1
ATOM 2406 C CA . SER A 1 312 ? -14.250 -11.592 49.670 1.00 59.31 312 SER A CA 1
ATOM 2407 C C . SER A 1 312 ? -12.734 -11.715 49.793 1.00 59.31 312 SER A C 1
ATOM 2409 O O . SER A 1 312 ? -12.108 -12.507 49.085 1.00 59.31 312 SER A O 1
ATOM 2411 N N . ASP A 1 313 ? -12.149 -10.986 50.737 1.00 60.19 313 ASP A N 1
ATOM 2412 C CA . ASP A 1 313 ? -10.739 -11.095 51.143 1.00 60.19 313 ASP A CA 1
ATOM 2413 C C . ASP A 1 313 ? -10.529 -12.158 52.246 1.00 60.19 313 ASP A C 1
ATOM 2415 O O . ASP A 1 313 ? -9.597 -12.105 53.050 1.00 60.19 313 ASP A O 1
ATOM 2419 N N . GLY A 1 314 ? -11.429 -13.147 52.288 1.00 52.47 314 GLY A N 1
ATOM 2420 C CA . GLY A 1 314 ? -11.468 -14.213 53.283 1.00 52.47 314 GLY A CA 1
ATOM 2421 C C . GLY A 1 314 ? -12.334 -13.912 54.509 1.00 52.47 314 GLY A C 1
ATOM 2422 O O . GLY A 1 314 ? -12.650 -14.861 55.227 1.00 52.47 314 GLY A O 1
ATOM 2423 N N . LYS A 1 315 ? -12.758 -12.655 54.755 1.00 45.47 315 LYS A N 1
ATOM 2424 C CA . LYS A 1 315 ? -13.698 -12.308 55.852 1.00 45.47 315 LYS A CA 1
ATOM 2425 C C . LYS A 1 315 ? -14.615 -11.105 55.599 1.00 45.47 315 LYS A C 1
ATOM 2427 O O . LYS A 1 315 ? -15.644 -11.016 56.265 1.00 45.47 315 LYS A O 1
ATOM 2432 N N . VAL A 1 316 ? -14.279 -10.192 54.687 1.00 52.22 316 VAL A N 1
ATOM 2433 C CA . VAL A 1 316 ? -15.056 -8.967 54.453 1.00 52.22 316 VAL A CA 1
ATOM 2434 C C . VAL A 1 316 ? -15.677 -9.009 53.064 1.00 52.22 316 VAL A C 1
ATOM 2436 O O . VAL A 1 316 ? -14.970 -9.105 52.064 1.00 52.22 316 VAL A O 1
ATOM 2439 N N . PHE A 1 317 ? -17.008 -8.928 53.013 1.00 52.31 317 PHE A N 1
ATOM 2440 C CA . PHE A 1 317 ? -17.735 -8.636 51.782 1.00 52.31 317 PHE A CA 1
ATOM 2441 C C . PHE A 1 317 ? -17.777 -7.130 51.591 1.00 52.31 317 PHE A C 1
ATOM 2443 O O . PHE A 1 317 ? -18.243 -6.407 52.472 1.00 52.31 317 PHE A O 1
ATOM 2450 N N . ARG A 1 318 ? -17.323 -6.664 50.433 1.00 62.41 318 ARG A N 1
ATOM 2451 C CA . ARG A 1 318 ? -17.499 -5.271 50.022 1.00 62.41 318 ARG A CA 1
ATOM 2452 C C . ARG A 1 318 ? -18.432 -5.224 48.829 1.00 62.41 318 ARG A C 1
ATOM 2454 O O . ARG A 1 318 ? -18.350 -6.093 47.965 1.00 62.41 318 ARG A O 1
ATOM 2461 N N . GLU A 1 319 ? -19.324 -4.241 48.826 1.00 62.50 319 GLU A N 1
ATOM 2462 C CA . GLU A 1 319 ? -20.254 -3.986 47.732 1.00 62.50 319 GLU A CA 1
ATOM 2463 C C . GLU A 1 319 ? -19.811 -2.720 46.999 1.00 62.50 319 GLU A C 1
ATOM 2465 O O . GLU A 1 319 ? -19.669 -1.666 47.619 1.00 62.50 319 GLU A O 1
ATOM 2470 N N . ALA A 1 320 ? -19.581 -2.833 45.693 1.00 60.25 320 ALA A N 1
ATOM 2471 C CA . ALA A 1 320 ? -19.464 -1.680 44.810 1.00 60.25 320 ALA A CA 1
ATOM 2472 C C . ALA A 1 320 ? -20.747 -1.550 44.005 1.00 60.25 320 ALA A C 1
ATOM 2474 O O . ALA A 1 320 ? -21.198 -2.559 43.461 1.00 60.25 320 ALA A O 1
ATOM 2475 N N . ARG A 1 321 ? -21.296 -0.342 43.883 1.00 62.94 321 ARG A N 1
ATOM 2476 C CA . ARG A 1 321 ? -22.360 -0.060 42.913 1.00 62.94 321 ARG A CA 1
ATOM 2477 C C . ARG A 1 321 ? -21.850 0.882 41.863 1.00 62.94 321 ARG A C 1
ATOM 2479 O O . ARG A 1 321 ? -21.162 1.844 42.182 1.00 62.94 321 ARG A O 1
ATOM 2486 N N . GLY A 1 322 ? -22.198 0.615 40.619 1.00 60.28 322 GLY A N 1
ATOM 2487 C CA . GLY A 1 322 ? -21.790 1.493 39.553 1.00 60.28 322 GLY A CA 1
ATOM 2488 C C . GLY A 1 322 ? -22.759 1.593 38.418 1.00 60.28 322 GLY A C 1
ATOM 2489 O O . GLY A 1 322 ? -23.526 0.669 38.169 1.00 60.28 322 GLY A O 1
ATOM 2490 N N . THR A 1 323 ? -22.665 2.716 37.723 1.00 62.06 323 THR A N 1
ATOM 2491 C CA . THR A 1 323 ? -23.367 2.959 36.473 1.00 62.06 323 THR A CA 1
ATOM 2492 C C . THR A 1 323 ? -22.348 2.956 35.356 1.00 62.06 323 THR A C 1
ATOM 2494 O O . THR A 1 323 ? -21.432 3.781 35.320 1.00 62.06 323 THR A O 1
ATOM 2497 N N . LEU A 1 324 ? -22.507 2.010 34.441 1.00 63.81 324 LEU A N 1
ATOM 2498 C CA . LEU A 1 324 ? -21.891 2.096 33.133 1.00 63.81 324 LEU A CA 1
ATOM 2499 C C . LEU A 1 324 ? -22.859 2.838 32.226 1.00 63.81 324 LEU A C 1
ATOM 2501 O O . LEU A 1 324 ? -23.995 2.396 32.087 1.00 63.81 324 LEU A O 1
ATOM 2505 N N . GLN A 1 325 ? -22.409 3.932 31.623 1.00 61.84 325 GLN A N 1
ATOM 2506 C CA . GLN A 1 325 ? -23.105 4.550 30.505 1.00 61.84 325 GLN A CA 1
ATOM 2507 C C . GLN A 1 325 ? -22.189 4.448 29.295 1.00 61.84 325 GLN A C 1
ATOM 2509 O O . GLN A 1 325 ? -21.050 4.924 29.308 1.00 61.84 325 GLN A O 1
ATOM 2514 N N . GLY A 1 326 ? -22.647 3.751 28.266 1.00 60.56 326 GLY A N 1
ATOM 2515 C CA . GLY A 1 326 ? -21.820 3.517 27.102 1.00 60.56 326 GLY A CA 1
ATOM 2516 C C . GLY A 1 326 ? -22.606 2.967 25.939 1.00 60.56 326 GLY A C 1
ATOM 2517 O O . GLY A 1 326 ? -23.695 2.423 26.095 1.00 60.56 326 GLY A O 1
ATOM 2518 N N . VAL A 1 327 ? -21.993 3.101 24.772 1.00 56.16 327 VAL A N 1
ATOM 2519 C CA . VAL A 1 327 ? -22.507 2.505 23.553 1.00 56.16 327 VAL A CA 1
ATOM 2520 C C . VAL A 1 327 ? -22.094 1.034 23.523 1.00 56.16 327 VAL A C 1
ATOM 2522 O O . VAL A 1 327 ? -20.935 0.733 23.785 1.00 56.16 327 VAL A O 1
ATOM 2525 N N . ALA A 1 328 ? -22.986 0.109 23.210 1.00 58.50 328 ALA A N 1
ATOM 2526 C CA . ALA A 1 328 ? -22.638 -1.288 22.978 1.00 58.50 328 ALA A CA 1
ATOM 2527 C C . ALA A 1 328 ? -22.821 -1.665 21.511 1.00 58.50 328 ALA A C 1
ATOM 2529 O O . ALA A 1 328 ? -23.744 -1.169 20.863 1.00 58.50 328 ALA A O 1
ATOM 2530 N N . ASP A 1 329 ? -21.962 -2.554 21.013 1.00 55.38 329 ASP A N 1
ATOM 2531 C CA . ASP A 1 329 ? -22.137 -3.136 19.685 1.00 55.38 329 ASP A CA 1
ATOM 2532 C C . ASP A 1 329 ? -23.401 -4.003 19.678 1.00 55.38 329 ASP A C 1
ATOM 2534 O O . ASP A 1 329 ? -23.686 -4.725 20.643 1.00 55.38 329 ASP A O 1
ATOM 2538 N N . ALA A 1 330 ? -24.169 -3.930 18.593 1.00 52.97 330 ALA A N 1
ATOM 2539 C CA . ALA A 1 330 ? -25.357 -4.748 18.433 1.00 52.97 330 ALA A CA 1
ATOM 2540 C C . ALA A 1 330 ? -25.002 -6.244 18.501 1.00 52.97 330 ALA A C 1
ATOM 2542 O O . ALA A 1 330 ? -24.000 -6.676 17.920 1.00 52.97 330 ALA A O 1
ATOM 2543 N N . PRO A 1 331 ? -25.829 -7.065 19.172 1.00 52.19 331 PRO A N 1
ATOM 2544 C CA . PRO A 1 331 ? -25.679 -8.507 19.093 1.00 52.19 331 PRO A CA 1
ATOM 2545 C C . PRO A 1 331 ? -25.791 -8.924 17.624 1.00 52.19 331 PRO A C 1
ATOM 2547 O O . PRO A 1 331 ? -26.726 -8.515 16.942 1.00 52.19 331 PRO A O 1
ATOM 2550 N N . ALA A 1 332 ? -24.828 -9.713 17.136 1.00 48.75 332 ALA A N 1
ATOM 2551 C CA . ALA A 1 332 ? -24.780 -10.141 15.740 1.00 48.75 332 ALA A CA 1
ATOM 2552 C C . ALA A 1 332 ? -26.113 -10.786 15.318 1.00 48.75 332 ALA A C 1
ATOM 2554 O O . ALA A 1 332 ? -26.412 -11.919 15.725 1.00 48.75 332 ALA A O 1
ATOM 2555 N N . GLU A 1 333 ? -26.900 -10.071 14.509 1.00 44.28 333 GLU A N 1
ATOM 2556 C CA . GLU A 1 333 ? -28.126 -10.599 13.920 1.00 44.28 333 GLU A CA 1
ATOM 2557 C C . GLU A 1 333 ? -27.762 -11.808 13.058 1.00 44.28 333 GLU A C 1
ATOM 2559 O O . GLU A 1 333 ? -26.809 -11.792 12.276 1.00 44.28 333 GLU A O 1
ATOM 2564 N N . SER A 1 334 ? -28.480 -12.915 13.234 1.00 41.28 334 SER A N 1
ATOM 2565 C CA . SER A 1 334 ? -28.371 -14.022 12.294 1.00 41.28 334 SER A CA 1
ATOM 2566 C C . SER A 1 334 ? -28.808 -13.529 10.922 1.00 41.28 334 SER A C 1
ATOM 2568 O O . SER A 1 334 ? -29.975 -13.168 10.756 1.00 41.28 334 SER A O 1
ATOM 2570 N N . SER A 1 335 ? -27.907 -13.574 9.937 1.00 38.69 335 SER A N 1
ATOM 2571 C CA . SER A 1 335 ? -28.307 -13.534 8.533 1.00 38.69 335 SER A CA 1
ATOM 2572 C C . SER A 1 335 ? -29.471 -14.515 8.340 1.00 38.69 335 SER A C 1
ATOM 2574 O O . SER A 1 335 ? -29.365 -15.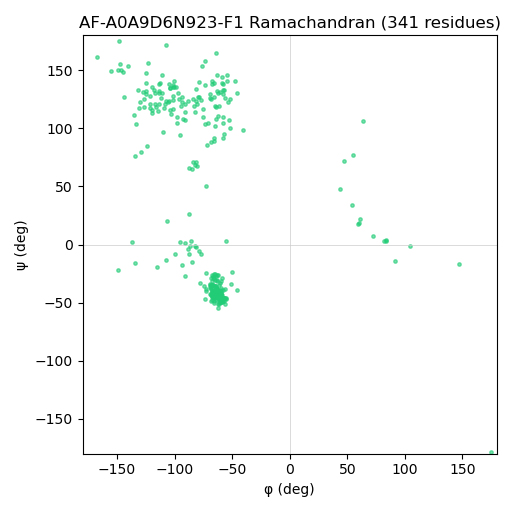655 8.805 1.00 38.69 335 SER A O 1
ATOM 2576 N N . PRO A 1 336 ? -30.581 -14.110 7.702 1.00 38.41 336 PRO A N 1
ATOM 2577 C CA . PRO A 1 336 ? -31.805 -14.908 7.598 1.00 38.41 336 PRO A CA 1
ATOM 2578 C C . PRO A 1 336 ? -31.675 -16.100 6.619 1.00 38.41 336 PRO A C 1
ATOM 2580 O O . PRO A 1 336 ? -32.508 -16.287 5.739 1.00 38.41 336 PRO A O 1
ATOM 2583 N N . GLY A 1 337 ? -30.621 -16.913 6.760 1.00 42.19 337 GLY A N 1
ATOM 2584 C CA . GLY A 1 337 ? -30.289 -18.049 5.894 1.00 42.19 337 GLY A CA 1
ATOM 2585 C C . GLY A 1 337 ? -29.899 -19.344 6.618 1.00 42.19 337 GLY A C 1
ATOM 2586 O O . GLY A 1 337 ? -29.971 -20.404 6.004 1.00 42.19 337 GLY A O 1
ATOM 2587 N N . ASP A 1 338 ? -29.573 -19.314 7.915 1.00 40.00 338 ASP A N 1
ATOM 2588 C CA . ASP A 1 338 ? -29.220 -20.526 8.674 1.00 40.00 338 ASP A CA 1
ATOM 2589 C C . ASP A 1 338 ? -30.473 -21.243 9.206 1.00 40.00 338 ASP A C 1
ATOM 2591 O O . ASP A 1 338 ? -30.713 -21.346 10.410 1.00 40.00 338 ASP A O 1
ATOM 2595 N N . SER A 1 339 ? -31.305 -21.753 8.297 1.00 37.88 339 SER A N 1
ATOM 2596 C CA . SER A 1 339 ? -32.205 -22.853 8.651 1.00 37.88 339 SER A CA 1
ATOM 2597 C C . SER A 1 339 ? -31.390 -24.150 8.637 1.00 37.88 339 SER A C 1
ATOM 2599 O O . SER A 1 339 ? -30.751 -24.431 7.620 1.00 37.88 339 SER A O 1
ATOM 2601 N N . PRO A 1 340 ? -31.389 -24.966 9.707 1.00 41.16 340 PRO A N 1
ATOM 2602 C CA . PRO A 1 340 ? -30.757 -26.277 9.643 1.00 41.16 340 PRO A CA 1
ATOM 2603 C C . PRO A 1 340 ? -31.424 -27.106 8.532 1.00 41.16 340 PRO A C 1
ATOM 2605 O O . PRO A 1 340 ? -32.640 -26.981 8.331 1.00 41.16 340 PRO A O 1
ATOM 2608 N N . PRO A 1 341 ? -30.666 -27.945 7.798 1.00 46.69 341 PRO A N 1
ATOM 2609 C CA . PRO A 1 341 ? -31.259 -28.828 6.809 1.00 46.69 341 PRO A CA 1
ATOM 2610 C C . PRO A 1 341 ? -32.315 -29.687 7.507 1.00 46.69 341 PRO A C 1
ATOM 2612 O O . PRO A 1 341 ? -32.038 -30.319 8.527 1.00 46.69 341 PRO A O 1
ATOM 2615 N N . ARG A 1 342 ? -33.542 -29.667 6.976 1.00 51.56 342 ARG A N 1
ATOM 2616 C CA . ARG A 1 342 ? -34.591 -30.600 7.386 1.00 51.56 342 ARG A CA 1
ATOM 2617 C C . ARG A 1 342 ? -34.126 -32.000 6.985 1.00 51.56 342 ARG A C 1
ATOM 2619 O O . ARG A 1 342 ? -34.152 -32.325 5.801 1.00 51.56 342 ARG A O 1
ATOM 2626 N N . GLY A 1 343 ? -33.633 -32.750 7.965 1.00 57.16 343 GLY A N 1
ATOM 2627 C CA . GLY A 1 343 ? -33.439 -34.197 7.902 1.00 57.16 343 GLY A CA 1
ATOM 2628 C C . GLY A 1 343 ? -34.676 -34.914 8.404 1.00 57.16 343 GLY A C 1
ATOM 2629 O O . GLY A 1 343 ? -35.272 -34.403 9.383 1.00 57.16 343 GLY A O 1
#

Solvent-accessible surface area (backbone atoms only — not comparable to full-atom values): 18157 Å² total; per-residue (Å²): 138,92,82,82,85,83,78,82,76,81,79,77,73,77,74,76,64,55,72,38,61,47,35,36,52,52,13,53,50,28,44,74,73,66,39,37,69,61,12,36,55,29,13,55,55,16,43,76,62,39,82,51,66,69,61,27,51,54,21,42,49,52,31,18,58,28,26,48,75,70,67,38,38,70,63,14,37,53,39,25,53,53,52,23,69,78,37,77,81,41,64,65,33,53,51,48,38,51,52,35,52,50,52,49,46,54,51,51,50,53,50,24,51,53,31,35,55,49,13,54,55,28,40,77,71,64,37,41,70,62,13,38,52,30,16,52,56,19,32,55,47,30,65,78,59,70,48,61,47,64,60,41,17,52,26,28,36,53,38,11,50,36,24,48,79,68,66,39,55,67,64,12,50,55,26,26,49,51,15,31,72,50,38,76,82,43,63,67,50,53,48,53,47,51,51,50,51,52,50,74,61,20,35,34,37,34,39,44,94,89,42,80,43,80,25,44,37,78,39,60,42,48,49,88,50,30,40,40,40,32,36,49,53,76,81,90,78,59,65,37,43,47,34,41,22,58,51,63,94,79,47,83,45,63,77,63,38,49,70,37,73,29,59,26,48,26,60,62,48,84,71,94,83,71,81,92,72,69,70,54,74,41,37,42,30,37,38,32,29,45,62,57,47,77,42,102,53,93,56,34,26,43,38,34,29,44,35,41,38,38,35,40,55,87,82,51,81,48,65,30,48,26,50,31,55,39,71,29,54,52,56,78,75,76,68,98,70,84,70,76,82,90,123

Mean predicted aligned error: 13.75 Å

Radius of gyration: 36.65 Å; Cα contacts (8 Å, |Δi|>4): 566; chains: 1; bounding box: 79×52×142 Å

Foldseek 3Di:
DDDDDDDPDDPPPPPPPPPLVVLQVVLVVCVVVVVLVSSLVSLVVSLVPDPDPVSNLSSLQSNLVSCVSVLVLVSNLVSLVVSCVVPVPDPVSVVSNVSSVVSVLVVLLVQLVVLQVVLVVCVVVVVLVSSLVSLVSSLVSCVVSVHQLQSNLSSLQSNLVSCVVVLVLVSSLVSLVSSCVSVVPPPVSVVSNVQSVQLQPWWKWKDWPNDIATWRWSDFEDELFKTWTWTDGDPDDAFTDTWMWTDDNPCLWQVSLAQPKTKIWDAGDDDPDDPDDQDFGIKIWIWGWHAWDPDPDPFKTWTWTWIWIWTDSPHDTITMTITTTGIYGTHDNPDPPPDPPDD

pLDDT: mean 77.89, std 19.6, range [37.88, 98.69]